Protein AF-0000000071770181 (afdb_homodimer)

pLDDT: mean 75.26, std 28.1, range [20.19, 98.75]

Structure (mmCIF, N/CA/C/O backbone):
data_AF-0000000071770181-model_v1
#
loop_
_entity.id
_entity.type
_entity.pdbx_description
1 polymer SUCLG2
#
loop_
_atom_site.group_PDB
_atom_site.id
_atom_site.type_symbol
_atom_site.label_atom_id
_atom_site.label_alt_id
_atom_site.label_comp_id
_atom_site.label_asym_id
_atom_site.label_entity_id
_atom_site.label_seq_id
_atom_site.pdbx_PDB_ins_code
_atom_site.Cartn_x
_atom_site.Cartn_y
_atom_site.Cartn_z
_atom_site.occupancy
_atom_site.B_iso_or_equiv
_atom_site.auth_seq_id
_atom_site.auth_comp_id
_atom_site.auth_asym_id
_atom_site.auth_atom_id
_atom_site.pdbx_PDB_model_num
ATOM 1 N N . MET A 1 1 ? 28.094 10.523 21.672 1 21.88 1 MET A N 1
ATOM 2 C CA . MET A 1 1 ? 28.5 11.414 20.594 1 21.88 1 MET A CA 1
ATOM 3 C C . MET A 1 1 ? 27.312 12.18 20.031 1 21.88 1 MET A C 1
ATOM 5 O O . MET A 1 1 ? 26.156 11.773 20.219 1 21.88 1 MET A O 1
ATOM 9 N N . ALA A 1 2 ? 27.078 13.477 19.297 1 28.84 2 ALA A N 1
ATOM 10 C CA . ALA A 1 2 ? 26.016 14.461 19.453 1 28.84 2 ALA A CA 1
ATOM 11 C C . ALA A 1 2 ? 24.672 13.898 18.984 1 28.84 2 ALA A C 1
ATOM 13 O O . ALA A 1 2 ? 24.375 13.914 17.781 1 28.84 2 ALA A O 1
ATOM 14 N N . ASP A 1 3 ? 24.312 12.656 19.359 1 26.3 3 ASP A N 1
ATOM 15 C CA . ASP A 1 3 ? 23.344 11.711 18.844 1 26.3 3 ASP A CA 1
ATOM 16 C C . ASP A 1 3 ? 21.922 12.156 19.156 1 26.3 3 ASP A C 1
ATOM 18 O O . ASP A 1 3 ? 20.969 11.367 19.031 1 26.3 3 ASP A O 1
ATOM 22 N N . SER A 1 4 ? 21.734 13.336 19.922 1 30.77 4 SER A N 1
ATOM 23 C CA . SER A 1 4 ? 20.578 13.664 20.766 1 30.77 4 SER A CA 1
ATOM 24 C C . SER A 1 4 ? 19.391 14.117 19.922 1 30.77 4 SER A C 1
ATOM 26 O O . SER A 1 4 ? 19.484 15.109 19.188 1 30.77 4 SER A O 1
ATOM 28 N N . PRO A 1 5 ? 18.5 13.219 19.406 1 33.06 5 PRO A N 1
ATOM 29 C CA . PRO A 1 5 ? 17.406 13.336 18.453 1 33.06 5 PRO A CA 1
ATOM 30 C C . PRO A 1 5 ? 16.344 14.344 18.875 1 33.06 5 PRO A C 1
ATOM 32 O O . PRO A 1 5 ? 15.266 14.398 18.297 1 33.06 5 PRO A O 1
ATOM 35 N N . LYS A 1 6 ? 16.484 15.047 20.078 1 32.75 6 LYS A N 1
ATOM 36 C CA . LYS A 1 6 ? 15.461 15.758 20.828 1 32.75 6 LYS A CA 1
ATOM 37 C C . LYS A 1 6 ? 14.914 16.938 20.031 1 32.75 6 LYS A C 1
ATOM 39 O O . LYS A 1 6 ? 14.094 17.719 20.531 1 32.75 6 LYS A O 1
ATOM 44 N N . VAL A 1 7 ? 15.586 17.328 18.953 1 31.94 7 VAL A N 1
ATOM 45 C CA . VAL A 1 7 ? 15.508 18.75 18.625 1 31.94 7 VAL A CA 1
ATOM 46 C C . VAL A 1 7 ? 14.148 19.062 18.016 1 31.94 7 VAL A C 1
ATOM 48 O O . VAL A 1 7 ? 13.727 20.219 17.984 1 31.94 7 VAL A O 1
ATOM 51 N N . VAL A 1 8 ? 13.516 18.047 17.453 1 32.44 8 VAL A N 1
ATOM 52 C CA . VAL A 1 8 ? 12.57 18.531 16.453 1 32.44 8 VAL A CA 1
ATOM 53 C C . VAL A 1 8 ? 11.281 18.984 17.125 1 32.44 8 VAL A C 1
ATOM 55 O O . VAL A 1 8 ? 10.398 19.547 16.469 1 32.44 8 VAL A O 1
ATOM 58 N N . GLY A 1 9 ? 11.133 18.547 18.406 1 31.58 9 GLY A N 1
ATOM 59 C CA . GLY A 1 9 ? 9.844 18.844 19 1 31.58 9 GLY A CA 1
ATOM 60 C C . GLY A 1 9 ? 9.57 20.328 19.125 1 31.58 9 GLY A C 1
ATOM 61 O O . GLY A 1 9 ? 8.445 20.75 19.406 1 31.58 9 GLY A O 1
ATOM 62 N N . GLN A 1 10 ? 10.594 21.062 19.484 1 30.72 10 GLN A N 1
ATOM 63 C CA . GLN A 1 10 ? 10.508 22.359 20.141 1 30.72 10 GLN A CA 1
ATOM 64 C C . GLN A 1 10 ? 9.914 23.422 19.234 1 30.72 10 GLN A C 1
ATOM 66 O O . GLN A 1 10 ? 9.664 24.547 19.656 1 30.72 10 GLN A O 1
ATOM 71 N N . LEU A 1 11 ? 9.875 23.047 17.969 1 32.41 11 LEU A N 1
ATOM 72 C CA . LEU A 1 11 ? 9.688 24.234 17.125 1 32.41 11 LEU A CA 1
ATOM 73 C C . LEU A 1 11 ? 8.273 24.766 17.266 1 32.41 11 LEU A C 1
ATOM 75 O O . LEU A 1 11 ? 8.039 25.969 17.109 1 32.41 11 LEU A O 1
ATOM 79 N N . ALA A 1 12 ? 7.305 23.812 17.531 1 34.06 12 ALA A N 1
ATOM 80 C CA . ALA A 1 12 ? 5.957 24.375 17.453 1 34.06 12 ALA A CA 1
ATOM 81 C C . ALA A 1 12 ? 5.664 25.25 18.672 1 34.06 12 ALA A C 1
ATOM 83 O O . ALA A 1 12 ? 4.621 25.906 18.734 1 34.06 12 ALA A O 1
ATOM 84 N N . LYS A 1 13 ? 6.441 25.047 19.703 1 32.28 13 LYS A N 1
ATOM 85 C CA . LYS A 1 13 ? 5.977 25.688 20.938 1 32.28 13 LYS A CA 1
ATOM 86 C C . LYS A 1 13 ? 5.883 27.203 20.75 1 32.28 13 LYS A C 1
ATOM 88 O O . LYS A 1 13 ? 4.965 27.844 21.266 1 32.28 13 LYS A O 1
ATOM 93 N N . GLN A 1 14 ? 6.973 27.75 20.344 1 32.34 14 GLN A N 1
ATOM 94 C CA . GLN A 1 14 ? 7.215 29.109 20.844 1 32.34 14 GLN A CA 1
ATOM 95 C C . GLN A 1 14 ? 6.285 30.109 20.156 1 32.34 14 GLN A C 1
ATOM 97 O O . GLN A 1 14 ? 6.387 31.312 20.406 1 32.34 14 GLN A O 1
ATOM 102 N N . MET A 1 15 ? 5.648 29.672 19.094 1 31.72 15 MET A N 1
ATOM 103 C CA . MET A 1 15 ? 5.129 30.797 18.328 1 31.72 15 MET A CA 1
ATOM 104 C C . MET A 1 15 ? 4 31.484 19.078 1 31.72 15 MET A C 1
ATOM 106 O O . MET A 1 15 ? 3.408 32.438 18.578 1 31.72 15 MET A O 1
ATOM 110 N N . ILE A 1 16 ? 3.404 30.797 20.078 1 34.72 16 ILE A N 1
ATOM 111 C CA . ILE A 1 16 ? 2.109 31.406 20.375 1 34.72 16 ILE A CA 1
ATOM 112 C C . ILE A 1 16 ? 2.307 32.844 20.828 1 34.72 16 ILE A C 1
ATOM 114 O O . ILE A 1 16 ? 1.68 33.75 20.281 1 34.72 16 ILE A O 1
ATOM 118 N N . GLY A 1 17 ? 2.236 33.062 22.203 1 34.5 17 GLY A N 1
ATOM 119 C CA . GLY A 1 17 ? 1.58 34.094 23.016 1 34.5 17 GLY A CA 1
ATOM 120 C C . GLY A 1 17 ? 2.469 35.281 23.312 1 34.5 17 GLY A C 1
ATOM 121 O O . GLY A 1 17 ? 2.236 36 24.281 1 34.5 17 GLY A O 1
ATOM 122 N N . TYR A 1 18 ? 3.717 35.281 22.688 1 33.94 18 TYR A N 1
ATOM 123 C CA . TYR A 1 18 ? 4.418 36.312 23.438 1 33.94 18 TYR A CA 1
ATOM 124 C C . TYR A 1 18 ? 3.914 37.719 23.078 1 33.94 18 TYR A C 1
ATOM 126 O O . TYR A 1 18 ? 3.82 38.062 21.891 1 33.94 18 TYR A O 1
ATOM 134 N N . ASN A 1 19 ? 2.951 38.188 23.703 1 35 19 ASN A N 1
ATOM 135 C CA . ASN A 1 19 ? 2.537 39.594 23.703 1 35 19 ASN A CA 1
ATOM 136 C C . ASN A 1 19 ? 3.723 40.531 23.938 1 35 19 ASN A C 1
ATOM 138 O O . ASN A 1 19 ? 4.461 40.375 24.906 1 35 19 ASN A O 1
ATOM 142 N N . LEU A 1 20 ? 4.539 40.781 22.875 1 33.56 20 LEU A N 1
ATOM 143 C CA . LEU A 1 20 ? 5.562 41.781 23.094 1 33.56 20 LEU A CA 1
ATOM 144 C C . LEU A 1 20 ? 4.934 43.125 23.5 1 33.56 20 LEU A C 1
ATOM 146 O O . LEU A 1 20 ? 4.281 43.781 22.688 1 33.56 20 LEU A O 1
ATOM 150 N N . ALA A 1 21 ? 4.258 43.156 24.609 1 37.53 21 ALA A N 1
ATOM 151 C CA . ALA A 1 21 ? 3.787 44.438 25.172 1 37.53 21 ALA A CA 1
ATOM 152 C C . ALA A 1 21 ? 4.949 45.375 25.422 1 37.53 21 ALA A C 1
ATOM 154 O O . ALA A 1 21 ? 5.875 45.062 26.172 1 37.53 21 ALA A O 1
ATOM 155 N N . THR A 1 22 ? 5.566 45.969 24.375 1 35 22 THR A N 1
ATOM 156 C CA . THR A 1 22 ? 6.496 47 24.812 1 35 22 THR A CA 1
ATOM 157 C C . THR A 1 22 ? 5.75 48.156 25.5 1 35 22 THR A C 1
ATOM 159 O O . THR A 1 22 ? 4.539 48.281 25.328 1 35 22 THR A O 1
ATOM 162 N N . LYS A 1 23 ? 6.363 48.906 26.406 1 41.16 23 LYS A N 1
ATOM 163 C CA . LYS A 1 23 ? 5.883 49.938 27.297 1 41.16 23 LYS A CA 1
ATOM 164 C C . LYS A 1 23 ? 5.031 50.969 26.547 1 41.16 23 LYS A C 1
ATOM 166 O O . LYS A 1 23 ? 4.062 51.5 27.078 1 41.16 23 LYS A O 1
ATOM 171 N N . GLN A 1 24 ? 5.633 51.625 25.656 1 42.31 24 GLN A N 1
ATOM 172 C CA . GLN A 1 24 ? 5.051 52.875 25.219 1 42.31 24 GLN A CA 1
ATOM 173 C C . GLN A 1 24 ? 3.965 52.656 24.172 1 42.31 24 GLN A C 1
ATOM 175 O O . GLN A 1 24 ? 3.459 53.625 23.578 1 42.31 24 GLN A O 1
ATOM 180 N N . THR A 1 25 ? 3.914 51.438 23.484 1 39.16 25 THR A N 1
ATOM 181 C CA . THR A 1 25 ? 2.965 51.375 22.375 1 39.16 25 THR A CA 1
ATOM 182 C C . THR A 1 25 ? 1.528 51.406 22.906 1 39.16 25 THR A C 1
ATOM 184 O O . THR A 1 25 ? 1.203 50.688 23.859 1 39.16 25 THR A O 1
ATOM 187 N N . PRO A 1 26 ? 0.791 52.469 22.562 1 44.06 26 PRO A N 1
ATOM 188 C CA . PRO A 1 26 ? -0.617 52.562 22.953 1 44.06 26 PRO A CA 1
ATOM 189 C C . PRO A 1 26 ? -1.35 51.219 22.891 1 44.06 26 PRO A C 1
ATOM 191 O O . PRO A 1 26 ? -0.891 50.312 22.219 1 44.06 26 PRO A O 1
ATOM 194 N N . LYS A 1 27 ? -2.342 51.094 23.828 1 40.09 27 LYS A N 1
ATOM 195 C CA . LYS A 1 27 ? -3.223 50 24.188 1 40.09 27 LYS A CA 1
ATOM 196 C C . LYS A 1 27 ? -3.701 49.219 22.953 1 40.09 27 LYS A C 1
ATOM 198 O O . LYS A 1 27 ? -4.352 48.188 23.078 1 40.09 27 LYS A O 1
ATOM 203 N N . GLU A 1 28 ? -4.078 50.062 21.891 1 38.66 28 GLU A N 1
ATOM 204 C CA . GLU A 1 28 ? -4.707 49.281 20.812 1 38.66 28 GLU A CA 1
ATOM 205 C C . GLU A 1 28 ? -3.729 48.312 20.188 1 38.66 28 GLU A C 1
ATOM 207 O O . GLU A 1 28 ? -2.742 48.688 19.562 1 38.66 28 GLU A O 1
ATOM 212 N N . GLY A 1 29 ? -3.209 47.531 20.969 1 35.38 29 GLY A N 1
ATOM 213 C CA . GLY A 1 29 ? -2.297 46.469 20.594 1 35.38 29 GLY A CA 1
ATOM 214 C C . GLY A 1 29 ? -2.627 45.844 19.25 1 35.38 29 GLY A C 1
ATOM 215 O O . GLY A 1 29 ? -3.795 45.594 18.969 1 35.38 29 GLY A O 1
ATOM 216 N N . VAL A 1 30 ? -2.115 46.625 18.219 1 31.52 30 VAL A N 1
ATOM 217 C CA . VAL A 1 30 ? -2.303 46.031 16.891 1 31.52 30 VAL A CA 1
ATOM 218 C C . VAL A 1 30 ? -2.029 44.531 16.938 1 31.52 30 VAL A C 1
ATOM 220 O O . VAL A 1 30 ? -0.98 44.094 17.422 1 31.52 30 VAL A O 1
ATOM 223 N N . LYS A 1 31 ? -3.102 43.812 17.172 1 33.53 31 LYS A N 1
ATOM 224 C CA . LYS A 1 31 ? -3.018 42.375 16.969 1 33.53 31 LYS A CA 1
ATOM 225 C C . LYS A 1 31 ? -2.188 42.031 15.734 1 33.53 31 LYS A C 1
ATOM 227 O O . LYS A 1 31 ? -2.555 42.406 14.609 1 33.53 31 LYS A O 1
ATOM 232 N N . VAL A 1 32 ? -0.97 42.438 15.703 1 31.88 32 VAL A N 1
ATOM 233 C CA . VAL A 1 32 ? -0.161 41.844 14.641 1 31.88 32 VAL A CA 1
ATOM 234 C C . VAL A 1 32 ? -0.498 40.375 14.492 1 31.88 32 VAL A C 1
ATOM 236 O O . VAL A 1 32 ? -0.229 39.562 15.391 1 31.88 32 VAL A O 1
ATOM 239 N N . LYS A 1 33 ? -1.701 40.031 14.266 1 33.44 33 LYS A N 1
ATOM 240 C CA . LYS A 1 33 ? -2.014 38.656 13.922 1 33.44 33 LYS A CA 1
ATOM 241 C C . LYS A 1 33 ? -1.113 38.156 12.797 1 33.44 33 LYS A C 1
ATOM 243 O O . LYS A 1 33 ? -1.532 37.344 11.977 1 33.44 33 LYS A O 1
ATOM 248 N N . LYS A 1 34 ? -0.229 39 12.266 1 31.17 34 LYS A N 1
ATOM 249 C CA . LYS A 1 34 ? 0.336 38.344 11.094 1 31.17 34 LYS A CA 1
ATOM 250 C C . LYS A 1 34 ? 1.027 37.031 11.484 1 31.17 34 LYS A C 1
ATOM 252 O O . LYS A 1 34 ? 2 37.031 12.242 1 31.17 34 LYS A O 1
ATOM 257 N N . VAL A 1 35 ? 0.331 36.125 11.938 1 32.22 35 VAL A N 1
ATOM 258 C CA . VAL A 1 35 ? 0.942 34.781 11.914 1 32.22 35 VAL A CA 1
ATOM 259 C C . VAL A 1 35 ? 1.745 34.625 10.625 1 32.22 35 VAL A C 1
ATOM 261 O O . VAL A 1 35 ? 1.19 34.688 9.523 1 32.22 35 VAL A O 1
ATOM 264 N N . MET A 1 36 ? 2.859 35.344 10.516 1 31.52 36 MET A N 1
ATOM 265 C CA . MET A 1 36 ? 3.648 34.781 9.406 1 31.52 36 MET A CA 1
ATOM 266 C C . MET A 1 36 ? 3.42 33.281 9.266 1 31.52 36 MET A C 1
ATOM 268 O O . MET A 1 36 ? 3.617 32.531 10.211 1 31.52 36 MET A O 1
ATOM 272 N N . VAL A 1 37 ? 2.314 32.906 8.594 1 33.16 37 VAL A N 1
ATOM 273 C CA . VAL A 1 37 ? 2.303 31.594 7.992 1 33.16 37 VAL A CA 1
ATOM 274 C C . VAL A 1 37 ? 3.719 31.203 7.578 1 33.16 37 VAL A C 1
ATOM 276 O O . VAL A 1 37 ? 4.277 31.766 6.641 1 33.16 37 VAL A O 1
ATOM 279 N N . ALA A 1 38 ? 4.75 31.359 8.445 1 34.78 38 ALA A N 1
ATOM 280 C CA . ALA A 1 38 ? 5.926 30.625 7.988 1 34.78 38 ALA A CA 1
ATOM 281 C C . ALA A 1 38 ? 5.551 29.609 6.922 1 34.78 38 ALA A C 1
ATOM 283 O O . ALA A 1 38 ? 4.562 28.875 7.07 1 34.78 38 ALA A O 1
ATOM 284 N N . GLU A 1 39 ? 5.676 30 5.707 1 35.34 39 GLU A N 1
ATOM 285 C CA . GLU A 1 39 ? 5.617 29.016 4.633 1 35.34 39 GLU A CA 1
ATOM 286 C C . GLU A 1 39 ? 6.043 27.641 5.129 1 35.34 39 GLU A C 1
ATOM 288 O O . GLU A 1 39 ? 7.145 27.469 5.652 1 35.34 39 GLU A O 1
ATOM 293 N N . ALA A 1 40 ? 5.195 26.938 5.906 1 38.72 40 ALA A N 1
ATOM 294 C CA . ALA A 1 40 ? 5.488 25.516 6.086 1 38.72 40 ALA A CA 1
ATOM 295 C C . ALA A 1 40 ? 6.5 25.031 5.055 1 38.72 40 ALA A C 1
ATOM 297 O O . ALA A 1 40 ? 6.281 25.156 3.85 1 38.72 40 ALA A O 1
ATOM 298 N N . LEU A 1 41 ? 7.73 25.484 5.125 1 40.62 41 LEU A N 1
ATOM 299 C CA . LEU A 1 41 ? 8.656 24.734 4.293 1 40.62 41 LEU A CA 1
ATOM 300 C C . LEU A 1 41 ? 8.078 23.359 3.943 1 40.62 41 LEU A C 1
ATOM 302 O O . LEU A 1 41 ? 7.5 22.688 4.801 1 40.62 41 LEU A O 1
ATOM 306 N N . ASP A 1 42 ? 7.5 23.328 2.809 1 46.5 42 ASP A N 1
ATOM 307 C CA . ASP A 1 42 ? 7.004 22.078 2.236 1 46.5 42 ASP A CA 1
ATOM 308 C C . ASP A 1 42 ? 7.816 20.891 2.738 1 46.5 42 ASP A C 1
ATOM 310 O O . ASP A 1 42 ? 8.812 20.516 2.123 1 46.5 42 ASP A O 1
ATOM 314 N N . ILE A 1 43 ? 8.336 20.984 4.043 1 51.06 43 ILE A N 1
ATOM 315 C CA . ILE A 1 43 ? 9.086 19.844 4.527 1 51.06 43 ILE A CA 1
ATOM 316 C C . ILE A 1 43 ? 8.328 18.547 4.184 1 51.06 43 ILE A C 1
ATOM 318 O O . ILE A 1 43 ? 7.125 18.453 4.434 1 51.06 43 ILE A O 1
ATOM 322 N N . SER A 1 44 ? 8.883 17.938 3.221 1 58.5 44 SER A N 1
ATOM 323 C CA . SER A 1 44 ? 8.445 16.578 2.936 1 58.5 44 SER A CA 1
ATOM 324 C C . SER A 1 44 ? 8.203 15.797 4.219 1 58.5 44 SER A C 1
ATOM 326 O O . SER A 1 44 ? 9.047 15.797 5.121 1 58.5 44 SER A O 1
ATOM 328 N N . ARG A 1 45 ? 7.059 15.828 4.758 1 71.94 45 ARG A N 1
ATOM 329 C CA . ARG A 1 45 ? 6.672 15.117 5.973 1 71.94 45 ARG A CA 1
ATOM 330 C C . ARG A 1 45 ? 6.617 13.609 5.727 1 71.94 45 ARG A C 1
ATOM 332 O O . ARG A 1 45 ? 6.086 13.156 4.707 1 71.94 45 ARG A O 1
ATOM 339 N N . GLU A 1 46 ? 7.418 12.883 6.613 1 89.31 46 GLU A N 1
ATOM 340 C CA . GLU A 1 46 ? 7.285 11.43 6.609 1 89.31 46 GLU A CA 1
ATOM 341 C C . GLU A 1 46 ? 6.062 10.984 7.402 1 89.31 46 GLU A C 1
ATOM 343 O O . GLU A 1 46 ? 6.094 10.961 8.633 1 89.31 46 GLU A O 1
ATOM 348 N N . THR A 1 47 ? 4.988 10.789 6.742 1 96.75 47 THR A N 1
ATOM 349 C CA . THR A 1 47 ? 3.738 10.398 7.379 1 96.75 47 THR A CA 1
ATOM 350 C C . THR A 1 47 ? 3.445 8.922 7.129 1 96.75 47 THR A C 1
ATOM 352 O O . THR A 1 47 ? 4.172 8.25 6.391 1 96.75 47 THR A O 1
ATOM 355 N N . TYR A 1 48 ? 2.535 8.453 7.902 1 97.75 48 TYR A N 1
ATOM 356 C CA . TYR A 1 48 ? 2.08 7.078 7.766 1 97.75 48 TYR A CA 1
ATOM 357 C C . TYR A 1 48 ? 0.632 7.023 7.293 1 97.75 48 TYR A C 1
ATOM 359 O O . TYR A 1 48 ? -0.208 7.797 7.762 1 97.75 48 TYR A O 1
ATOM 367 N N . LEU A 1 49 ? 0.321 6.09 6.375 1 98.56 49 LEU A N 1
ATOM 368 C CA . LEU A 1 49 ? -1.045 5.879 5.91 1 98.56 49 LEU A CA 1
ATOM 369 C C . LEU A 1 49 ? -1.307 4.402 5.648 1 98.56 49 LEU A C 1
ATOM 371 O O . LEU A 1 49 ? -0.469 3.711 5.062 1 98.56 49 LEU A O 1
ATOM 375 N N . ALA A 1 50 ? -2.496 3.941 6.055 1 98.5 50 ALA A N 1
ATOM 376 C CA . ALA A 1 50 ? -2.926 2.578 5.754 1 98.5 50 ALA A CA 1
ATOM 377 C C . ALA A 1 50 ? -4.441 2.502 5.609 1 98.5 50 ALA A C 1
ATOM 379 O O . ALA A 1 50 ? -5.168 3.338 6.152 1 98.5 50 ALA A O 1
ATOM 380 N N . ILE A 1 51 ? -4.848 1.618 4.852 1 98.44 51 ILE A N 1
ATOM 381 C CA . ILE A 1 51 ? -6.242 1.2 4.789 1 98.44 51 ILE A CA 1
ATOM 382 C C . ILE A 1 51 ? -6.363 -0.259 5.223 1 98.44 51 ILE A C 1
ATOM 384 O O . ILE A 1 51 ? -5.633 -1.121 4.734 1 98.44 51 ILE A O 1
ATOM 388 N N . LEU A 1 52 ? -7.273 -0.531 6.141 1 97.06 52 LEU A N 1
ATOM 389 C CA . LEU A 1 52 ? -7.48 -1.876 6.668 1 97.06 52 LEU A CA 1
ATOM 390 C C . LEU A 1 52 ? -8.953 -2.264 6.602 1 97.06 52 LEU A C 1
ATOM 392 O O . LEU A 1 52 ? -9.828 -1.424 6.816 1 97.06 52 LEU A O 1
ATOM 396 N N . MET A 1 53 ? -9.133 -3.529 6.312 1 94.62 53 MET A N 1
ATOM 397 C CA . MET A 1 53 ? -10.469 -4.059 6.555 1 94.62 53 MET A CA 1
ATOM 398 C C . MET A 1 53 ? -10.703 -4.293 8.047 1 94.62 53 MET A C 1
ATOM 400 O O . MET A 1 53 ? -9.891 -4.941 8.711 1 94.62 53 MET A O 1
ATOM 404 N N . ASP A 1 54 ? -11.68 -3.668 8.539 1 92.38 54 ASP A N 1
ATOM 405 C CA . ASP A 1 54 ? -12.008 -3.83 9.953 1 92.38 54 ASP A CA 1
ATOM 406 C C . ASP A 1 54 ? -13.289 -4.645 10.133 1 92.38 54 ASP A C 1
ATOM 408 O O . ASP A 1 54 ? -14.383 -4.18 9.789 1 92.38 54 ASP A O 1
ATOM 412 N N . ARG A 1 55 ? -13.18 -5.703 10.766 1 82.62 55 ARG A N 1
ATOM 413 C CA . ARG A 1 55 ? -14.312 -6.605 10.922 1 82.62 55 ARG A CA 1
ATOM 414 C C . ARG A 1 55 ? -15.336 -6.039 11.906 1 82.62 55 ARG A C 1
ATOM 416 O O . ARG A 1 55 ? -16.516 -6.359 11.828 1 82.62 55 ARG A O 1
ATOM 423 N N . SER A 1 56 ? -14.898 -5.301 12.805 1 86.25 56 SER A N 1
ATOM 424 C CA . SER A 1 56 ? -15.812 -4.75 13.797 1 86.25 56 SER A CA 1
ATOM 425 C C . SER A 1 56 ? -16.797 -3.777 13.156 1 86.25 56 SER A C 1
ATOM 427 O O . SER A 1 56 ? -17.953 -3.682 13.594 1 86.25 56 SER A O 1
ATOM 429 N N . CYS A 1 57 ? -16.438 -3.033 12.125 1 82.94 57 CYS A N 1
ATOM 430 C CA . CYS A 1 57 ? -17.328 -2.092 11.438 1 82.94 57 CYS A CA 1
ATOM 431 C C . CYS A 1 57 ? -17.75 -2.635 10.078 1 82.94 57 CYS A C 1
ATOM 433 O O . CYS A 1 57 ? -18.5 -1.983 9.352 1 82.94 57 CYS A O 1
ATOM 435 N N . ASN A 1 58 ? -17.312 -3.797 9.789 1 84.44 58 ASN A N 1
ATOM 436 C CA . ASN A 1 58 ? -17.609 -4.484 8.539 1 84.44 58 ASN A CA 1
ATOM 437 C C . ASN A 1 58 ? -17.281 -3.625 7.324 1 84.44 58 ASN A C 1
ATOM 439 O O . ASN A 1 58 ? -18.094 -3.494 6.406 1 84.44 58 ASN A O 1
ATOM 443 N N . GLY A 1 59 ? -16.172 -2.914 7.387 1 93.25 59 GLY A N 1
ATOM 444 C CA . GLY A 1 59 ? -15.758 -2.057 6.289 1 93.25 59 GLY A CA 1
ATOM 445 C C . GLY A 1 59 ? -14.336 -1.553 6.438 1 93.25 59 GLY A C 1
ATOM 446 O O . GLY A 1 59 ? -13.648 -1.892 7.402 1 93.25 59 GLY A O 1
ATOM 447 N N . PRO A 1 60 ? -13.898 -0.834 5.371 1 97.38 60 PRO A N 1
ATOM 448 C CA . PRO A 1 60 ? -12.539 -0.292 5.414 1 97.38 60 PRO A CA 1
ATOM 449 C C . PRO A 1 60 ? -12.383 0.827 6.441 1 97.38 60 PRO A C 1
ATOM 451 O O . PRO A 1 60 ? -13.328 1.573 6.695 1 97.38 60 PRO A O 1
ATOM 454 N N . VAL A 1 61 ? -11.219 0.885 7.031 1 98.31 61 VAL A N 1
ATOM 455 C CA . VAL A 1 61 ? -10.82 1.979 7.91 1 98.31 61 VAL A CA 1
ATOM 456 C C . VAL A 1 61 ? -9.531 2.611 7.398 1 98.31 61 VAL A C 1
ATOM 458 O O . VAL A 1 61 ? -8.562 1.908 7.094 1 98.31 61 VAL A O 1
ATOM 461 N N . LEU A 1 62 ? -9.594 3.877 7.219 1 98.62 62 LEU A N 1
ATOM 462 C CA . LEU A 1 62 ? -8.406 4.664 6.922 1 98.62 62 LEU A CA 1
ATOM 463 C C . LEU A 1 62 ? -7.664 5.031 8.203 1 98.62 62 LEU A C 1
ATOM 465 O O . LEU A 1 62 ? -8.266 5.543 9.148 1 98.62 62 LEU A O 1
ATOM 469 N N . VAL A 1 63 ? -6.371 4.691 8.258 1 98.5 63 VAL A N 1
ATOM 470 C CA . VAL A 1 63 ? -5.535 4.992 9.414 1 98.5 63 VAL A CA 1
ATOM 471 C C . VAL A 1 63 ? -4.34 5.84 8.984 1 98.5 63 VAL A C 1
ATOM 473 O O . VAL A 1 63 ? -3.697 5.551 7.969 1 98.5 63 VAL A O 1
ATOM 476 N N . GLY A 1 64 ? -4.102 6.902 9.695 1 98.5 64 GLY A N 1
ATOM 477 C CA . GLY A 1 64 ? -2.967 7.75 9.367 1 98.5 64 GLY A CA 1
ATOM 478 C C . GLY A 1 64 ? -2.297 8.352 10.586 1 98.5 64 GLY A C 1
ATOM 479 O O . GLY A 1 64 ? -2.906 8.438 11.656 1 98.5 64 GLY A O 1
ATOM 480 N N . SER A 1 65 ? -1.07 8.711 10.414 1 98.44 65 SER A N 1
ATOM 481 C CA . SER A 1 65 ? -0.291 9.406 11.43 1 98.44 65 SER A CA 1
ATOM 482 C C . SER A 1 65 ? 0.699 10.383 10.797 1 98.44 65 SER A C 1
ATOM 484 O O . SER A 1 65 ? 1.324 10.07 9.781 1 98.44 65 SER A O 1
ATOM 486 N N . PRO A 1 66 ? 0.85 11.594 11.383 1 96.56 66 PRO A N 1
ATOM 487 C CA . PRO A 1 66 ? 1.889 12.5 10.883 1 96.56 66 PRO A CA 1
ATOM 488 C C . PRO A 1 66 ? 3.301 12 11.188 1 96.56 66 PRO A C 1
ATOM 490 O O . PRO A 1 66 ? 4.281 12.594 10.734 1 96.56 66 PRO A O 1
ATOM 493 N N . GLN A 1 67 ? 3.381 10.945 11.961 1 94.06 67 GLN A N 1
ATOM 494 C CA . GLN A 1 67 ? 4.664 10.336 12.289 1 94.06 67 GLN A CA 1
ATOM 495 C C . GLN A 1 67 ? 4.867 9.039 11.516 1 94.06 67 GLN A C 1
ATOM 497 O O . GLN A 1 67 ? 4.648 7.949 12.055 1 94.06 67 GLN A O 1
ATOM 502 N N . GLY A 1 68 ? 5.367 9.219 10.336 1 94.44 68 GLY A N 1
ATOM 503 C CA . GLY A 1 68 ? 5.734 8.078 9.508 1 94.44 68 GLY A CA 1
ATOM 504 C C . GLY A 1 68 ? 7.223 7.773 9.539 1 94.44 68 GLY A C 1
ATOM 505 O O . GLY A 1 68 ? 7.977 8.414 10.273 1 94.44 68 GLY A O 1
ATOM 506 N N . GLY A 1 69 ? 7.602 6.781 8.836 1 92.44 69 GLY A N 1
ATOM 507 C CA . GLY A 1 69 ? 9 6.383 8.812 1 92.44 69 GLY A CA 1
ATOM 508 C C . GLY A 1 69 ? 9.367 5.441 9.938 1 92.44 69 GLY A C 1
ATOM 509 O O . GLY A 1 69 ? 10.5 4.957 10.008 1 92.44 69 GLY A O 1
ATOM 510 N N . VAL A 1 70 ? 8.523 5.203 10.742 1 91.06 70 VAL A N 1
ATOM 511 C CA . VAL A 1 70 ? 8.719 4.297 11.867 1 91.06 70 VAL A CA 1
ATOM 512 C C . VAL A 1 70 ? 7.547 3.32 11.961 1 91.06 70 VAL A C 1
ATOM 514 O O . VAL A 1 70 ? 6.539 3.484 11.266 1 91.06 70 VAL A O 1
ATOM 517 N N . ASP A 1 71 ? 7.723 2.309 12.75 1 92.44 71 ASP A N 1
ATOM 518 C CA . ASP A 1 71 ? 6.641 1.356 12.992 1 92.44 71 ASP A CA 1
ATOM 519 C C . ASP A 1 71 ? 5.434 2.045 13.625 1 92.44 71 ASP A C 1
ATOM 521 O O . ASP A 1 71 ? 5.562 2.723 14.648 1 92.44 71 ASP A O 1
ATOM 525 N N . ILE A 1 72 ? 4.324 1.784 12.922 1 95.56 72 ILE A N 1
ATOM 526 C CA . ILE A 1 72 ? 3.105 2.426 13.406 1 95.56 72 ILE A CA 1
ATOM 527 C C . ILE A 1 72 ? 2.799 1.945 14.82 1 95.56 72 ILE A C 1
ATOM 529 O O . ILE A 1 72 ? 2.189 2.67 15.609 1 95.56 72 ILE A O 1
ATOM 533 N N . GLU A 1 73 ? 3.154 0.813 15.273 1 95 73 GLU A N 1
ATOM 534 C CA . GLU A 1 73 ? 2.943 0.278 16.609 1 95 73 GLU A CA 1
ATOM 535 C C . GLU A 1 73 ? 3.725 1.074 17.656 1 95 73 GLU A C 1
ATOM 537 O O . GLU A 1 73 ? 3.268 1.238 18.781 1 95 73 GLU A O 1
ATOM 542 N N . GLU A 1 74 ? 4.898 1.467 17.281 1 95.31 74 GLU A N 1
ATOM 543 C CA . GLU A 1 74 ? 5.684 2.316 18.172 1 95.31 74 GLU A CA 1
ATOM 544 C C . GLU A 1 74 ? 4.969 3.637 18.438 1 95.31 74 GLU A C 1
ATOM 546 O O . GLU A 1 74 ? 4.949 4.113 19.578 1 95.31 74 GLU A O 1
ATOM 551 N N . VAL A 1 75 ? 4.363 4.164 17.422 1 96 75 VAL A N 1
ATOM 552 C CA . VAL A 1 75 ? 3.611 5.402 17.594 1 96 75 VAL A CA 1
ATOM 553 C C . VAL A 1 75 ? 2.412 5.164 18.5 1 96 75 VAL A C 1
ATOM 555 O O . VAL A 1 75 ? 2.135 5.969 19.391 1 96 75 VAL A O 1
ATOM 558 N N . ALA A 1 76 ? 1.728 4.098 18.281 1 96.44 76 ALA A N 1
ATOM 559 C CA . ALA A 1 76 ? 0.569 3.742 19.094 1 96.44 76 ALA A CA 1
ATOM 560 C C . ALA A 1 76 ? 0.944 3.652 20.562 1 96.44 76 ALA A C 1
ATOM 562 O O . ALA A 1 76 ? 0.15 4.016 21.438 1 96.44 76 ALA A O 1
ATOM 563 N N . ALA A 1 77 ? 2.111 3.232 20.828 1 96.25 77 ALA A N 1
ATOM 564 C CA . ALA A 1 77 ? 2.576 3.037 22.203 1 96.25 77 ALA A CA 1
ATOM 565 C C . ALA A 1 77 ? 3.008 4.359 22.828 1 96.25 77 ALA A C 1
ATOM 567 O O . ALA A 1 77 ? 2.695 4.637 23.984 1 96.25 77 ALA A O 1
ATOM 568 N N . SER A 1 78 ? 3.654 5.195 22.109 1 96.81 78 SER A N 1
ATOM 569 C CA . SER A 1 78 ? 4.289 6.383 22.688 1 96.81 78 SER A CA 1
ATOM 570 C C . SER A 1 78 ? 3.383 7.605 22.562 1 96.81 78 SER A C 1
ATOM 572 O O . SER A 1 78 ? 3.33 8.438 23.469 1 96.81 78 SER A O 1
ATOM 574 N N . ASN A 1 79 ? 2.703 7.742 21.344 1 96.81 79 ASN A N 1
ATOM 575 C CA . ASN A 1 79 ? 1.855 8.891 21.062 1 96.81 79 ASN A CA 1
ATOM 576 C C . ASN A 1 79 ? 0.542 8.477 20.406 1 96.81 79 ASN A C 1
ATOM 578 O O . ASN A 1 79 ? 0.274 8.836 19.266 1 96.81 79 ASN A O 1
ATOM 582 N N . PRO A 1 80 ? -0.311 7.699 21.109 1 97.38 80 PRO A N 1
ATOM 583 C CA . PRO A 1 80 ? -1.542 7.172 20.516 1 97.38 80 PRO A CA 1
ATOM 584 C C . PRO A 1 80 ? -2.449 8.273 19.953 1 97.38 80 PRO A C 1
ATOM 586 O O . PRO A 1 80 ? -3.246 8.023 19.047 1 97.38 80 PRO A O 1
ATOM 589 N N . GLU A 1 81 ? -2.311 9.562 20.422 1 97.5 81 GLU A N 1
ATOM 590 C CA . GLU A 1 81 ? -3.148 10.672 19.969 1 97.5 81 GLU A CA 1
ATOM 591 C C . GLU A 1 81 ? -2.787 11.102 18.547 1 97.5 81 GLU A C 1
ATOM 593 O O . GLU A 1 81 ? -3.543 11.828 17.906 1 97.5 81 GLU A O 1
ATOM 598 N N . LEU A 1 82 ? -1.687 10.57 18.031 1 97.25 82 LEU A N 1
ATOM 599 C CA . LEU A 1 82 ? -1.258 10.93 16.672 1 97.25 82 LEU A CA 1
ATOM 600 C C . LEU A 1 82 ? -1.723 9.891 15.664 1 97.25 82 LEU A C 1
ATOM 602 O O . LEU A 1 82 ? -1.297 9.914 14.508 1 97.25 82 LEU A O 1
ATOM 606 N N . ILE A 1 83 ? -2.545 8.977 16.141 1 98.5 83 ILE A N 1
ATOM 607 C CA . ILE A 1 83 ? -3.158 8.016 15.234 1 98.5 83 ILE A CA 1
ATOM 608 C C . ILE A 1 83 ? -4.598 8.43 14.938 1 98.5 83 ILE A C 1
ATOM 610 O O . ILE A 1 83 ? -5.418 8.539 15.852 1 98.5 83 ILE A O 1
ATOM 614 N N . PHE A 1 84 ? -4.852 8.703 13.719 1 98.69 84 PHE A N 1
ATOM 615 C CA . PHE A 1 84 ? -6.176 9.102 13.266 1 98.69 84 PHE A CA 1
ATOM 616 C C . PHE A 1 84 ? -6.844 7.977 12.484 1 98.69 84 PHE A C 1
ATOM 618 O O . PHE A 1 84 ? -6.191 7.289 11.695 1 98.69 84 PHE A O 1
ATOM 625 N N . LYS A 1 85 ? -8.117 7.828 12.695 1 98 85 LYS A N 1
ATOM 626 C CA . LYS A 1 85 ? -8.875 6.781 12.023 1 98 85 LYS A CA 1
ATOM 627 C C . LYS A 1 85 ? -10.156 7.34 11.406 1 98 85 LYS A C 1
ATOM 629 O O . LYS A 1 85 ? -10.812 8.195 12 1 98 85 LYS A O 1
ATOM 634 N N . GLU A 1 86 ? -10.438 6.898 10.234 1 98 86 GLU A N 1
ATOM 635 C CA . GLU A 1 86 ? -11.695 7.18 9.547 1 98 86 GLU A CA 1
ATOM 636 C C . GLU A 1 86 ? -12.359 5.895 9.062 1 98 86 GLU A C 1
ATOM 638 O O . GLU A 1 86 ? -11.805 5.191 8.211 1 98 86 GLU A O 1
ATOM 643 N N . GLN A 1 87 ? -13.547 5.578 9.641 1 97.5 87 GLN A N 1
ATOM 644 C CA . GLN A 1 87 ? -14.336 4.473 9.102 1 97.5 87 GLN A CA 1
ATOM 645 C C . GLN A 1 87 ? -15.016 4.867 7.793 1 97.5 87 GLN A C 1
ATOM 647 O O . GLN A 1 87 ? -15.625 5.934 7.699 1 97.5 87 GLN A O 1
ATOM 652 N N . ILE A 1 88 ? -14.867 4.059 6.855 1 97.75 88 ILE A N 1
ATOM 653 C CA . ILE A 1 88 ? -15.43 4.367 5.547 1 97.75 88 ILE A CA 1
ATOM 654 C C . ILE A 1 88 ? -16.609 3.443 5.262 1 97.75 88 ILE A C 1
ATOM 656 O O . ILE A 1 88 ? -16.516 2.229 5.445 1 97.75 88 ILE A O 1
ATOM 660 N N . ASP A 1 89 ? -17.781 4.02 4.84 1 95.81 89 ASP A N 1
ATOM 661 C CA . ASP A 1 89 ? -18.922 3.23 4.383 1 95.81 89 ASP A CA 1
ATOM 662 C C . ASP A 1 89 ? -18.609 2.525 3.066 1 95.81 89 ASP A C 1
ATOM 664 O O . ASP A 1 89 ? -18.359 3.18 2.049 1 95.81 89 ASP A O 1
ATOM 668 N N . ILE A 1 90 ? -18.594 1.303 3.17 1 92 90 ILE A N 1
ATOM 669 C CA . ILE A 1 90 ? -18.141 0.521 2.029 1 92 90 ILE A CA 1
ATOM 670 C C . ILE A 1 90 ? -19.062 0.739 0.839 1 92 90 ILE A C 1
ATOM 672 O O . ILE A 1 90 ? -18.656 0.589 -0.314 1 92 90 ILE A O 1
ATOM 676 N N . ILE A 1 91 ? -20.312 1.046 1.051 1 92.75 91 ILE A N 1
ATOM 677 C CA . ILE A 1 91 ? -21.281 1.261 -0.014 1 92.75 91 ILE A CA 1
ATOM 678 C C . ILE A 1 91 ? -21.062 2.637 -0.641 1 92.75 91 ILE A C 1
ATOM 680 O O . ILE A 1 91 ? -20.938 2.754 -1.86 1 92.75 91 ILE A O 1
ATOM 684 N N . GLU A 1 92 ? -20.953 3.664 0.153 1 95.62 92 GLU A N 1
ATOM 685 C CA . GLU A 1 92 ? -20.781 5.023 -0.347 1 95.62 92 GLU A CA 1
ATOM 686 C C . GLU A 1 92 ? -19.344 5.262 -0.821 1 95.62 92 GLU A C 1
ATOM 688 O O . GLU A 1 92 ? -19.109 6.051 -1.739 1 95.62 92 GLU A O 1
ATOM 693 N N . GLY A 1 93 ? -18.438 4.578 -0.18 1 96.81 93 GLY A N 1
ATOM 694 C CA . GLY A 1 93 ? -17.031 4.812 -0.458 1 96.81 93 GLY A CA 1
ATOM 695 C C . GLY A 1 93 ? -16.453 5.992 0.307 1 96.81 93 GLY A C 1
ATOM 696 O O . GLY A 1 93 ? -17.156 6.621 1.102 1 96.81 93 GLY A O 1
ATOM 697 N N . ILE A 1 94 ? -15.188 6.215 0.084 1 98.19 94 ILE A N 1
ATOM 698 C CA . ILE A 1 94 ? -14.516 7.312 0.777 1 98.19 94 ILE A CA 1
ATOM 699 C C . ILE A 1 94 ? -15.07 8.648 0.281 1 98.19 94 ILE A C 1
ATOM 701 O O . ILE A 1 94 ? -15.156 8.875 -0.928 1 98.19 94 ILE A O 1
ATOM 705 N N . LYS A 1 95 ? -15.422 9.477 1.19 1 98.25 95 LYS A N 1
ATOM 706 C CA . LYS A 1 95 ? -15.836 10.836 0.847 1 98.25 95 LYS A CA 1
ATOM 707 C C . LYS A 1 95 ? -14.625 11.758 0.691 1 98.25 95 LYS A C 1
ATOM 709 O O . LYS A 1 95 ? -13.609 11.57 1.362 1 98.25 95 LYS A O 1
ATOM 714 N N . ASP A 1 96 ? -14.828 12.781 -0.15 1 98.31 96 ASP A N 1
ATOM 715 C CA . ASP A 1 96 ? -13.781 13.789 -0.309 1 98.31 96 ASP A CA 1
ATOM 716 C C . ASP A 1 96 ? -13.422 14.422 1.032 1 98.31 96 ASP A C 1
ATOM 718 O O . ASP A 1 96 ? -12.25 14.641 1.325 1 98.31 96 ASP A O 1
ATOM 722 N N . SER A 1 97 ? -14.406 14.703 1.845 1 98.56 97 SER A N 1
ATOM 723 C CA . SER A 1 97 ? -14.188 15.344 3.137 1 98.56 97 SER A CA 1
ATOM 724 C C . SER A 1 97 ? -13.336 14.469 4.055 1 98.56 97 SER A C 1
ATOM 726 O O . SER A 1 97 ? -12.531 14.977 4.832 1 98.56 97 SER A O 1
ATOM 728 N N . GLN A 1 98 ? -13.523 13.141 4.02 1 98.75 98 GLN A N 1
ATOM 729 C CA . GLN A 1 98 ? -12.734 12.211 4.816 1 98.75 98 GLN A CA 1
ATOM 730 C C . GLN A 1 98 ? -11.273 12.219 4.375 1 98.75 98 GLN A C 1
ATOM 732 O O . GLN A 1 98 ? -10.367 12.25 5.211 1 98.75 98 GLN A O 1
ATOM 737 N N . ALA A 1 99 ? -11.102 12.195 3.014 1 98.75 99 ALA A N 1
ATOM 738 C CA . ALA A 1 99 ? -9.742 12.25 2.479 1 98.75 99 ALA A CA 1
ATOM 739 C C . ALA 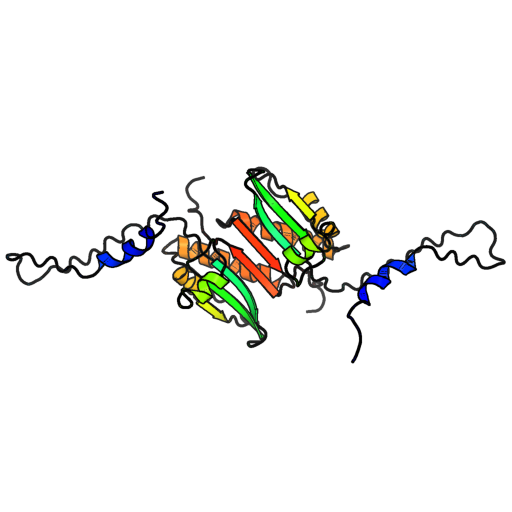A 1 99 ? -9.062 13.562 2.84 1 98.75 99 ALA A C 1
ATOM 741 O O . ALA A 1 99 ? -7.887 13.578 3.219 1 98.75 99 ALA A O 1
ATOM 742 N N . GLN A 1 100 ? -9.828 14.656 2.822 1 98.44 100 GLN A N 1
ATOM 743 C CA . GLN A 1 100 ? -9.312 15.977 3.162 1 98.44 100 GLN A CA 1
ATOM 744 C C . GLN A 1 100 ? -8.953 16.062 4.641 1 98.44 100 GLN A C 1
ATOM 746 O O . GLN A 1 100 ? -7.902 16.609 5 1 98.44 100 GLN A O 1
ATOM 751 N N . ARG A 1 101 ? -9.773 15.562 5.434 1 98.5 101 ARG A N 1
ATOM 752 C CA . ARG A 1 101 ? -9.516 15.578 6.871 1 98.5 101 ARG A CA 1
ATOM 753 C C . ARG A 1 101 ? -8.273 14.766 7.215 1 98.5 101 ARG A C 1
ATOM 755 O O . ARG A 1 101 ? -7.453 15.195 8.031 1 98.5 101 ARG A O 1
ATOM 762 N N . MET A 1 102 ? -8.117 13.617 6.621 1 98.56 102 MET A N 1
ATOM 763 C CA . MET A 1 102 ? -6.922 12.812 6.855 1 98.56 102 MET A CA 1
ATOM 764 C C . MET A 1 102 ? -5.672 13.539 6.371 1 98.56 102 MET A C 1
ATOM 766 O O . MET A 1 102 ? -4.656 13.57 7.07 1 98.56 102 MET A O 1
ATOM 770 N N . ALA A 1 103 ? -5.762 14.133 5.184 1 97.25 103 ALA A N 1
ATOM 771 C CA . ALA A 1 103 ? -4.629 14.898 4.668 1 97.25 103 ALA A CA 1
ATOM 772 C C . ALA A 1 103 ? -4.223 16 5.641 1 97.25 103 ALA A C 1
ATOM 774 O O . ALA A 1 103 ? -3.035 16.203 5.906 1 97.25 103 ALA A O 1
ATOM 775 N N . GLU A 1 104 ? -5.18 16.672 6.227 1 96.75 104 GLU A N 1
ATOM 776 C CA . GLU A 1 104 ? -4.926 17.719 7.203 1 96.75 104 GLU A CA 1
ATOM 777 C C . GLU A 1 104 ? -4.324 17.156 8.484 1 96.75 104 GLU A C 1
ATOM 779 O O . GLU A 1 104 ? -3.373 17.719 9.031 1 96.75 104 GLU A O 1
ATOM 784 N N . ASN A 1 105 ? -4.871 16.016 8.922 1 97.31 105 ASN A N 1
ATOM 785 C CA . ASN A 1 105 ? -4.355 15.359 10.117 1 97.31 105 ASN A CA 1
ATOM 786 C C . ASN A 1 105 ? -2.893 14.953 9.945 1 97.31 105 ASN A C 1
ATOM 788 O O . ASN A 1 105 ? -2.127 14.953 10.906 1 97.31 105 ASN A O 1
ATOM 792 N N . LEU A 1 106 ? -2.559 14.648 8.727 1 96.38 106 LEU A N 1
ATOM 793 C CA . LEU A 1 106 ? -1.193 14.234 8.422 1 96.38 106 LEU A CA 1
ATOM 794 C C . LEU A 1 106 ? -0.276 15.445 8.289 1 96.38 106 LEU A C 1
ATOM 796 O O . LEU A 1 106 ? 0.943 15.297 8.18 1 96.38 106 LEU A O 1
ATOM 800 N N . GLY A 1 107 ? -0.834 16.641 8.242 1 93.81 107 GLY A N 1
ATOM 801 C CA . GLY A 1 107 ? -0.04 17.859 8.281 1 93.81 107 GLY A CA 1
ATOM 802 C C . GLY A 1 107 ? 0.094 18.531 6.922 1 93.81 107 GLY A C 1
ATOM 803 O O . GLY A 1 107 ? 0.854 19.484 6.77 1 93.81 107 GLY A O 1
ATOM 804 N N . PHE A 1 108 ? -0.59 17.984 5.965 1 93.12 108 PHE A N 1
ATOM 805 C CA . PHE A 1 108 ? -0.559 18.625 4.656 1 93.12 108 PHE A CA 1
ATOM 806 C C . PHE A 1 108 ? -1.463 19.844 4.637 1 93.12 108 PHE A C 1
ATOM 808 O O . PHE A 1 108 ? -2.559 19.828 5.203 1 93.12 108 PHE A O 1
ATOM 815 N N . LEU A 1 109 ? -0.96 20.906 3.953 1 89.69 109 LEU A N 1
ATOM 816 C CA . LEU A 1 109 ? -1.72 22.141 3.889 1 89.69 109 LEU A CA 1
ATOM 817 C C . LEU A 1 109 ? -1.759 22.688 2.463 1 89.69 109 LEU A C 1
ATOM 819 O O . LEU A 1 109 ? -0.938 22.297 1.627 1 89.69 109 LEU A O 1
ATOM 823 N N . GLY A 1 110 ? -2.736 23.5 2.178 1 89.81 110 GLY A N 1
ATOM 824 C CA . GLY A 1 110 ? -2.828 24.156 0.882 1 89.81 110 GLY A CA 1
ATOM 825 C C . GLY A 1 110 ? -2.914 23.188 -0.276 1 89.81 110 GLY A C 1
ATOM 826 O O . GLY A 1 110 ? -3.682 22.219 -0.229 1 89.81 110 GLY A O 1
ATOM 827 N N . PRO A 1 111 ? -2.143 23.422 -1.375 1 91.44 111 PRO A N 1
ATOM 828 C CA . PRO A 1 111 ? -2.191 22.562 -2.553 1 91.44 111 PRO A CA 1
ATOM 829 C C . PRO A 1 111 ? -1.742 21.125 -2.252 1 91.44 111 PRO A C 1
ATOM 831 O O . PRO A 1 111 ? -2.242 20.17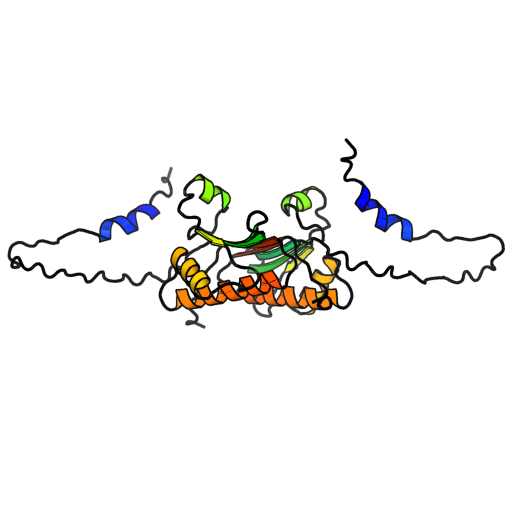2 -2.861 1 91.44 111 PRO A O 1
ATOM 834 N N . LEU A 1 112 ? -0.835 20.984 -1.324 1 90.56 112 LEU A N 1
ATOM 835 C CA . LEU A 1 112 ? -0.344 19.656 -0.982 1 90.56 112 LEU A CA 1
ATOM 836 C C . LEU A 1 112 ? -1.428 18.844 -0.287 1 90.56 112 LEU A C 1
ATOM 838 O O . LEU A 1 112 ? -1.463 17.625 -0.413 1 90.56 112 LEU A O 1
ATOM 842 N N . LYS A 1 113 ? -2.289 19.547 0.457 1 93.5 113 LYS A N 1
ATOM 843 C CA . LYS A 1 113 ? -3.42 18.875 1.086 1 93.5 113 LYS A CA 1
ATOM 844 C C . LYS A 1 113 ? -4.336 18.25 0.04 1 93.5 113 LYS A C 1
ATOM 846 O O . LYS A 1 113 ? -4.727 17.078 0.17 1 93.5 113 LYS A O 1
ATOM 851 N N . ASN A 1 114 ? -4.66 19.047 -0.984 1 95.69 114 ASN A N 1
ATOM 852 C CA . ASN A 1 114 ? -5.516 18.547 -2.055 1 95.69 114 ASN A CA 1
ATOM 853 C C . ASN A 1 114 ? -4.867 17.375 -2.795 1 95.69 114 ASN A C 1
ATOM 855 O O . ASN A 1 114 ? -5.539 16.406 -3.125 1 95.69 114 ASN A O 1
ATOM 859 N N . GLN A 1 115 ? -3.598 17.516 -3.035 1 93.5 115 GLN A N 1
ATOM 860 C CA . GLN A 1 115 ? -2.867 16.453 -3.709 1 93.5 115 GLN A CA 1
ATOM 861 C C . GLN A 1 115 ? -2.857 15.172 -2.869 1 93.5 115 GLN A C 1
ATOM 863 O O . GLN A 1 115 ? -3.088 14.078 -3.389 1 93.5 115 GLN A O 1
ATOM 868 N N . ALA A 1 116 ? -2.59 15.352 -1.561 1 95.06 116 ALA A N 1
ATOM 869 C CA . ALA A 1 116 ? -2.586 14.203 -0.657 1 95.06 116 ALA A CA 1
ATOM 870 C C . ALA A 1 116 ? -3.961 13.539 -0.609 1 95.06 116 ALA A C 1
ATOM 872 O O . ALA A 1 116 ? -4.066 12.312 -0.666 1 95.06 116 ALA A O 1
ATOM 873 N N . ALA A 1 117 ? -4.988 14.328 -0.515 1 97.56 117 ALA A N 1
ATOM 874 C CA . ALA A 1 117 ? -6.348 13.797 -0.489 1 97.56 117 ALA A CA 1
ATOM 875 C C . ALA A 1 117 ? -6.648 13 -1.752 1 97.56 117 ALA A C 1
ATOM 877 O O . ALA A 1 117 ? -7.266 11.93 -1.687 1 97.56 117 ALA A O 1
ATOM 878 N N . ASP A 1 118 ? -6.207 13.508 -2.861 1 97 118 ASP A N 1
ATOM 879 C CA . ASP A 1 118 ? -6.406 12.812 -4.129 1 97 118 ASP A CA 1
ATOM 880 C C . ASP A 1 118 ? -5.699 11.461 -4.129 1 97 118 ASP A C 1
ATOM 882 O O . ASP A 1 118 ? -6.27 10.453 -4.562 1 97 118 ASP A O 1
ATOM 886 N N . GLN A 1 119 ? -4.453 11.461 -3.635 1 95.75 119 GLN A N 1
ATOM 887 C CA . GLN A 1 119 ? -3.707 10.203 -3.592 1 95.75 119 GLN A CA 1
ATOM 888 C C . GLN A 1 119 ? -4.344 9.219 -2.617 1 95.75 119 GLN A C 1
ATOM 890 O O . GLN A 1 119 ? -4.352 8.008 -2.865 1 95.75 119 GLN A O 1
ATOM 895 N N . ILE A 1 120 ? -4.875 9.688 -1.552 1 98.06 120 ILE A N 1
ATOM 896 C CA . ILE A 1 120 ? -5.562 8.836 -0.587 1 98.06 120 ILE A CA 1
ATOM 897 C C . ILE A 1 120 ? -6.773 8.18 -1.25 1 98.06 120 ILE A C 1
ATOM 899 O O . ILE A 1 120 ? -6.996 6.977 -1.091 1 98.06 120 ILE A O 1
ATOM 903 N N . LYS A 1 121 ? -7.496 8.906 -1.965 1 98.31 121 LYS A N 1
ATOM 904 C CA . LYS A 1 121 ? -8.656 8.367 -2.666 1 98.31 121 LYS A CA 1
ATOM 905 C C . LYS A 1 121 ? -8.234 7.328 -3.701 1 98.31 121 LYS A C 1
ATOM 907 O O . LYS A 1 121 ? -8.898 6.301 -3.861 1 98.31 121 LYS A O 1
ATOM 912 N N . LYS A 1 122 ? -7.191 7.617 -4.418 1 95.69 122 LYS A N 1
ATOM 913 C CA . LYS A 1 122 ? -6.688 6.648 -5.387 1 95.69 122 LYS A CA 1
ATOM 914 C C . LYS A 1 122 ? -6.262 5.355 -4.703 1 95.69 122 LYS A C 1
ATOM 916 O O . LYS A 1 122 ? -6.523 4.262 -5.211 1 95.69 122 LYS A O 1
ATOM 921 N N . LEU A 1 123 ? -5.602 5.5 -3.572 1 97.31 123 LEU A N 1
ATOM 922 C CA . LEU A 1 123 ? -5.215 4.328 -2.797 1 97.31 123 LEU A CA 1
ATOM 923 C C . LEU A 1 123 ? -6.441 3.537 -2.354 1 97.31 123 LEU A C 1
ATOM 925 O O . LEU A 1 123 ? -6.449 2.305 -2.424 1 97.31 123 LEU A O 1
ATOM 929 N N . TYR A 1 124 ? -7.418 4.211 -1.946 1 97.69 124 TYR A N 1
ATOM 930 C CA . TYR A 1 124 ? -8.648 3.555 -1.526 1 97.69 124 TYR A CA 1
ATOM 931 C C . TYR A 1 124 ? -9.289 2.805 -2.688 1 97.69 124 TYR A C 1
ATOM 933 O O . TYR A 1 124 ? -9.742 1.669 -2.527 1 97.69 124 TYR A O 1
ATOM 941 N N . ASN A 1 125 ? -9.367 3.398 -3.809 1 95.31 125 ASN A N 1
ATOM 942 C CA . ASN A 1 125 ? -9.938 2.754 -4.984 1 95.31 125 ASN A CA 1
ATOM 943 C C . ASN A 1 125 ? -9.164 1.495 -5.363 1 95.31 125 ASN A C 1
ATOM 945 O O . ASN A 1 125 ? -9.758 0.49 -5.758 1 95.31 125 ASN A O 1
ATOM 949 N N . LEU A 1 126 ? -7.867 1.622 -5.277 1 93.62 126 LEU A N 1
ATOM 950 C CA . LEU A 1 126 ? -7.055 0.434 -5.52 1 93.62 126 LEU A CA 1
ATOM 951 C C . LEU A 1 126 ? -7.375 -0.658 -4.504 1 93.62 126 LEU A C 1
ATOM 953 O O . LEU A 1 126 ? -7.527 -1.826 -4.867 1 93.62 126 LEU A O 1
ATOM 957 N N . PHE A 1 127 ? -7.48 -0.278 -3.262 1 95.25 127 PHE A N 1
ATOM 958 C CA . PHE A 1 127 ? -7.812 -1.187 -2.17 1 95.25 127 PHE A CA 1
ATOM 959 C C . PHE A 1 127 ? -9.086 -1.96 -2.48 1 95.25 127 PHE A C 1
ATOM 961 O O . PHE A 1 127 ? -9.164 -3.166 -2.234 1 95.25 127 PHE A O 1
ATOM 968 N N . LEU A 1 128 ? -10.062 -1.372 -3.08 1 93 128 LEU A N 1
ATOM 969 C CA . LEU A 1 128 ? -11.344 -1.993 -3.393 1 93 128 LEU A CA 1
ATOM 970 C C . LEU A 1 128 ? -11.203 -3 -4.527 1 93 128 LEU A C 1
ATOM 972 O O . LEU A 1 128 ? -11.961 -3.965 -4.613 1 93 128 LEU A O 1
ATOM 976 N N . LYS A 1 129 ? -10.273 -2.756 -5.336 1 90.25 129 LYS A N 1
ATOM 977 C CA . LYS A 1 129 ? -10.156 -3.562 -6.547 1 90.25 129 LYS A CA 1
ATOM 978 C C . LYS A 1 129 ? -9.32 -4.816 -6.297 1 90.25 129 LYS A C 1
ATOM 980 O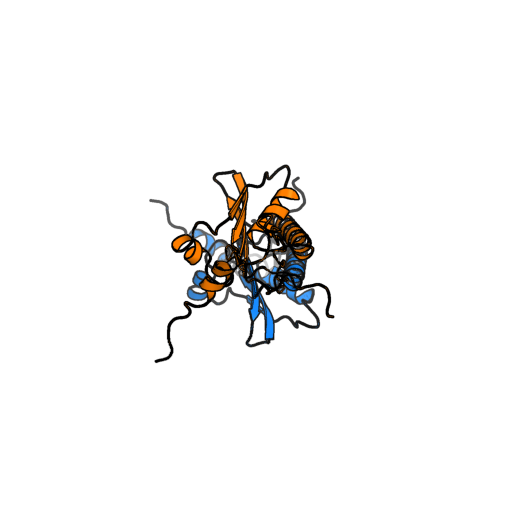 O . LYS A 1 129 ? -9.367 -5.766 -7.082 1 90.25 129 LYS A O 1
ATOM 985 N N . ILE A 1 130 ? -8.602 -4.684 -5.199 1 88.81 130 ILE A N 1
ATOM 986 C CA . ILE A 1 130 ? -7.746 -5.824 -4.895 1 88.81 130 ILE A CA 1
ATOM 987 C C . ILE A 1 130 ? -8.273 -6.547 -3.658 1 88.81 130 ILE A C 1
ATOM 989 O O . ILE A 1 130 ? -8.969 -5.953 -2.832 1 88.81 130 ILE A O 1
ATOM 993 N N . ASP A 1 131 ? -8.414 -7.781 -3.533 1 85.5 131 ASP A N 1
ATOM 994 C CA . ASP A 1 131 ? -8.883 -8.57 -2.396 1 85.5 131 ASP A CA 1
ATOM 995 C C . ASP A 1 131 ? -7.895 -8.5 -1.234 1 85.5 131 ASP A C 1
ATOM 997 O O . ASP A 1 131 ? -7.375 -9.523 -0.785 1 85.5 131 ASP A O 1
ATOM 1001 N N . ALA A 1 132 ? -7.574 -7.238 -0.851 1 90.88 132 ALA A N 1
ATOM 1002 C CA . ALA A 1 132 ? -6.652 -7.012 0.26 1 90.88 132 ALA A CA 1
ATOM 1003 C C . ALA A 1 132 ? -7.414 -6.77 1.561 1 90.88 132 ALA A C 1
ATOM 1005 O O . ALA A 1 132 ? -8.555 -6.301 1.542 1 90.88 132 ALA A O 1
ATOM 1006 N N . THR A 1 133 ? -6.789 -7.137 2.66 1 93.25 133 THR A N 1
ATOM 1007 C CA . THR A 1 133 ? -7.305 -6.723 3.959 1 93.25 133 THR A CA 1
ATOM 1008 C C . THR A 1 133 ? -6.5 -5.551 4.512 1 93.25 133 THR A C 1
ATOM 1010 O O . THR A 1 133 ? -6.91 -4.914 5.488 1 93.25 133 THR A O 1
ATOM 1013 N N . GLN A 1 134 ? -5.387 -5.262 3.828 1 96 134 GLN A N 1
ATOM 1014 C CA . GLN A 1 134 ? -4.566 -4.137 4.266 1 96 134 GLN A CA 1
ATOM 1015 C C . GLN A 1 134 ? -3.705 -3.607 3.121 1 96 134 GLN A C 1
ATOM 1017 O O . GLN A 1 134 ? -3.141 -4.387 2.352 1 96 134 GLN A O 1
ATOM 1022 N N . VAL A 1 135 ? -3.609 -2.34 2.979 1 98.06 135 VAL A N 1
ATOM 1023 C CA . VAL A 1 135 ? -2.619 -1.616 2.188 1 98.06 135 VAL A CA 1
ATOM 1024 C C . VAL A 1 135 ? -1.93 -0.567 3.057 1 98.06 135 VAL A C 1
ATOM 1026 O O . VAL A 1 135 ? -2.594 0.209 3.748 1 98.06 135 VAL A O 1
ATOM 1029 N N . GLU A 1 136 ? -0.613 -0.562 3.012 1 98 136 GLU A N 1
ATOM 1030 C CA . GLU A 1 136 ? 0.168 0.333 3.861 1 98 136 GLU A CA 1
ATOM 1031 C C . GLU A 1 136 ? 1.194 1.113 3.045 1 98 136 GLU A C 1
ATOM 1033 O O . GLU A 1 136 ? 1.854 0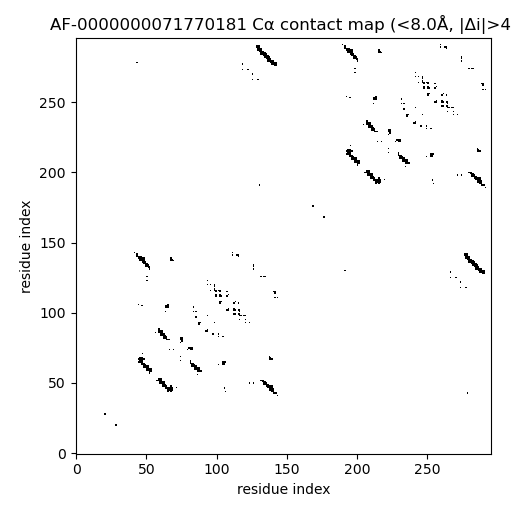.551 2.168 1 98 136 GLU A O 1
ATOM 1038 N N . VAL A 1 137 ? 1.273 2.4 3.297 1 97.88 137 VAL A N 1
ATOM 1039 C CA . VAL A 1 137 ? 2.264 3.295 2.705 1 97.88 137 VAL A CA 1
ATOM 1040 C C . VAL A 1 137 ? 3.09 3.951 3.809 1 97.88 137 VAL A C 1
ATOM 1042 O O . VAL A 1 137 ? 2.537 4.59 4.711 1 97.88 137 VAL A O 1
ATOM 1045 N N . ASN A 1 138 ? 4.457 3.824 3.754 1 96.12 138 ASN A N 1
ATOM 1046 C CA . ASN A 1 138 ? 5.34 4.352 4.789 1 96.12 138 ASN A CA 1
ATOM 1047 C C . ASN A 1 138 ? 6.699 4.746 4.215 1 96.12 138 ASN A C 1
ATOM 1049 O O . ASN A 1 138 ? 7.488 3.883 3.83 1 96.12 138 ASN A O 1
ATOM 1053 N N . PRO A 1 139 ? 7.117 6.051 4.328 1 96.19 139 PRO A N 1
ATOM 1054 C CA . PRO A 1 139 ? 6.258 7.203 4.613 1 96.19 139 PRO A CA 1
ATOM 1055 C C . PRO A 1 139 ? 5.281 7.5 3.477 1 96.19 139 PRO A C 1
ATOM 1057 O O . PRO A 1 139 ? 5.414 6.949 2.381 1 96.19 139 PRO A O 1
ATOM 1060 N N . PHE A 1 140 ? 4.297 8.25 3.758 1 95.69 140 PHE A N 1
ATOM 1061 C CA . PHE A 1 140 ? 3.373 8.828 2.791 1 95.69 140 PHE A CA 1
ATOM 1062 C C . PHE A 1 140 ? 3.588 10.328 2.668 1 95.69 140 PHE A C 1
ATOM 1064 O O . PHE A 1 140 ? 3.488 11.055 3.656 1 95.69 140 PHE A O 1
ATOM 1071 N N . GLY A 1 141 ? 3.996 10.727 1.477 1 90.69 141 GLY A N 1
ATOM 1072 C CA . GLY A 1 141 ? 4.203 12.148 1.242 1 90.69 141 GLY A CA 1
ATOM 1073 C C . GLY A 1 141 ? 3.881 12.57 -0.179 1 90.69 141 GLY A C 1
ATOM 1074 O O . GLY A 1 141 ? 3.58 11.727 -1.029 1 90.69 141 GLY A O 1
ATOM 1075 N N . GLU A 1 142 ? 3.812 13.891 -0.352 1 80.31 142 GLU A N 1
ATOM 1076 C CA . GLU A 1 142 ? 3.623 14.469 -1.679 1 80.31 142 GLU A CA 1
ATOM 1077 C C . GLU A 1 142 ? 4.816 15.328 -2.08 1 80.31 142 GLU A C 1
ATOM 1079 O O . GLU A 1 142 ? 5.453 15.953 -1.228 1 80.31 142 GLU A O 1
ATOM 1084 N N . THR A 1 143 ? 5.242 14.977 -3.33 1 70.62 143 THR A N 1
ATOM 1085 C CA . THR A 1 143 ? 6.262 15.875 -3.859 1 70.62 143 THR A CA 1
ATOM 1086 C C . THR A 1 143 ? 5.625 17.047 -4.59 1 70.62 143 THR A C 1
ATOM 1088 O O . THR A 1 143 ? 4.57 16.906 -5.211 1 70.62 143 THR A O 1
ATOM 1091 N N . PRO A 1 144 ? 6.152 18.281 -4.164 1 61.31 144 PRO A N 1
ATOM 1092 C CA . PRO A 1 144 ? 5.633 19.438 -4.918 1 61.31 144 PRO A CA 1
ATOM 1093 C C . PRO A 1 144 ? 5.73 19.234 -6.43 1 61.31 144 PRO A C 1
ATOM 1095 O O . PRO A 1 144 ? 6.672 18.594 -6.91 1 61.31 144 PRO A O 1
ATOM 1098 N N . GLU A 1 145 ? 4.668 19.062 -7.211 1 58.56 145 GLU A N 1
ATOM 1099 C CA . GLU A 1 145 ? 4.676 18.891 -8.656 1 58.56 145 GLU A CA 1
ATOM 1100 C C . GLU A 1 145 ? 5.793 19.703 -9.305 1 58.56 145 GLU A C 1
ATOM 1102 O O . GLU A 1 145 ? 6.168 19.453 -10.453 1 58.56 145 GLU A O 1
ATOM 1107 N N . GLY A 1 146 ? 6.191 20.891 -8.891 1 42.47 146 GLY A N 1
ATOM 1108 C CA . GLY A 1 146 ? 6.93 21.844 -9.719 1 42.47 146 GLY A CA 1
ATOM 1109 C C . GLY A 1 146 ? 8.281 21.312 -10.164 1 42.47 146 GLY A C 1
ATOM 1110 O O . GLY A 1 146 ? 8.938 21.922 -11.008 1 42.47 146 GLY A O 1
ATOM 1111 N N . GLN A 1 147 ? 9.125 20.75 -9.344 1 39.25 147 GLN A N 1
ATOM 1112 C CA . GLN A 1 147 ? 10.539 20.875 -9.695 1 39.25 147 GLN A CA 1
ATOM 1113 C C . GLN A 1 147 ? 10.914 19.891 -10.797 1 39.25 147 GLN A C 1
ATOM 1115 O O . GLN A 1 147 ? 12.078 19.828 -11.219 1 39.25 147 GLN A O 1
ATOM 1120 N N . GLY A 1 148 ? 10.203 18.812 -11.289 1 31.03 148 GLY A N 1
ATOM 1121 C CA . GLY A 1 148 ? 10.805 18.516 -12.578 1 31.03 148 GLY A CA 1
ATOM 1122 C C . GLY A 1 148 ? 10.375 19.469 -13.672 1 31.03 148 GLY A C 1
ATOM 1123 O O . GLY A 1 148 ? 9.375 20.172 -13.531 1 31.03 148 GLY A O 1
ATOM 1124 N N . MET B 1 1 ? -6.055 -31.781 22.062 1 20.19 1 MET B N 1
ATOM 1125 C CA . MET B 1 1 ? -7.105 -32.625 21.484 1 20.19 1 MET B CA 1
ATOM 1126 C C . MET B 1 1 ? -7.203 -32.406 19.984 1 20.19 1 MET B C 1
ATOM 1128 O O . MET B 1 1 ? -7.207 -33.375 19.219 1 20.19 1 MET B O 1
ATOM 1132 N N . ALA B 1 2 ? -8.141 -31.984 18.891 1 26.72 2 ALA B N 1
ATOM 1133 C CA . ALA B 1 2 ? -7.766 -32.188 17.5 1 26.72 2 ALA B CA 1
ATOM 1134 C C . ALA B 1 2 ? -6.445 -31.5 17.172 1 26.72 2 ALA B C 1
ATOM 1136 O O . ALA B 1 2 ? -6.074 -30.516 17.828 1 26.72 2 ALA B O 1
ATOM 1137 N N . ASP B 1 3 ? -5.527 -32.094 16.297 1 25.16 3 ASP B N 1
ATOM 1138 C CA . ASP B 1 3 ? -4.355 -32.281 15.453 1 25.16 3 ASP B CA 1
ATOM 1139 C C . ASP B 1 3 ? -4.133 -31.062 14.562 1 25.16 3 ASP B C 1
ATOM 1141 O O . ASP B 1 3 ? -5.07 -30.312 14.273 1 25.16 3 ASP B O 1
ATOM 1145 N N . SER B 1 4 ? -2.824 -30.766 14.125 1 31.58 4 SER B N 1
ATOM 1146 C CA . SER B 1 4 ? -1.866 -29.812 13.57 1 31.58 4 SER B CA 1
ATOM 1147 C C . SER B 1 4 ? -2.146 -29.547 12.094 1 31.58 4 SER B C 1
ATOM 1149 O O . SER B 1 4 ? -2.529 -30.453 11.352 1 31.58 4 SER B O 1
ATOM 1151 N N . PRO B 1 5 ? -2.393 -28.359 11.562 1 32.66 5 PRO B N 1
ATOM 1152 C CA . PRO B 1 5 ? -2.842 -27.766 10.305 1 32.66 5 PRO B CA 1
ATOM 1153 C C . PRO B 1 5 ? -1.995 -28.188 9.109 1 32.66 5 PRO B C 1
ATOM 1155 O O . PRO B 1 5 ? -1.953 -27.5 8.094 1 32.66 5 PRO B O 1
ATOM 1158 N N . LYS B 1 6 ? -1.344 -29.484 9.07 1 32.56 6 LYS B N 1
ATOM 1159 C CA . LYS B 1 6 ? -0.417 -30.094 8.125 1 32.56 6 LYS B CA 1
ATOM 1160 C C . LYS B 1 6 ? -1.029 -30.188 6.73 1 32.56 6 LYS B C 1
ATOM 1162 O O . LYS B 1 6 ? -0.418 -30.75 5.812 1 32.56 6 LYS B O 1
ATOM 1167 N N . VAL B 1 7 ? -2.336 -30.062 6.578 1 31.48 7 VAL B N 1
ATOM 1168 C CA . VAL B 1 7 ? -2.984 -30.797 5.5 1 31.48 7 VAL B CA 1
ATOM 1169 C C . VAL B 1 7 ? -2.707 -30.125 4.164 1 31.48 7 VAL B C 1
ATOM 1171 O O . VAL B 1 7 ? -2.957 -30.703 3.102 1 31.48 7 VAL B O 1
ATOM 1174 N N . VAL B 1 8 ? -2.254 -28.906 4.199 1 32.25 8 VAL B N 1
ATOM 1175 C CA . VAL B 1 8 ? -2.469 -28.234 2.918 1 32.25 8 VAL B CA 1
ATOM 1176 C C . VAL B 1 8 ? -1.388 -28.656 1.928 1 32.25 8 VAL B C 1
ATOM 1178 O O . VAL B 1 8 ? -1.404 -28.25 0.766 1 32.25 8 VAL B O 1
ATOM 1181 N N . GLY B 1 9 ? -0.299 -29.281 2.469 1 31.42 9 GLY B N 1
ATOM 1182 C CA . GLY B 1 9 ? 0.82 -29.594 1.59 1 31.42 9 GLY B CA 1
ATOM 1183 C C . GLY B 1 9 ? 0.45 -30.516 0.448 1 31.42 9 GLY B C 1
ATOM 1184 O O . GLY B 1 9 ? 1.181 -30.609 -0.54 1 31.42 9 GLY B O 1
ATOM 1185 N N . GLN B 1 10 ? -0.339 -31.516 0.754 1 30.45 10 GLN B N 1
ATOM 1186 C CA . GLN B 1 10 ? -0.386 -32.781 0.06 1 30.45 10 GLN B CA 1
ATOM 1187 C C . GLN B 1 10 ? -0.973 -32.625 -1.34 1 30.45 10 GLN B C 1
ATOM 1189 O O . GLN B 1 10 ? -1.003 -33.594 -2.115 1 30.45 10 GLN B O 1
ATOM 1194 N N . LEU B 1 11 ? -1.592 -31.516 -1.544 1 32.12 11 LEU B N 1
ATOM 1195 C CA . LEU B 1 11 ? -2.459 -31.609 -2.713 1 32.12 11 LEU B CA 1
ATOM 1196 C C . LEU B 1 11 ? -1.638 -31.656 -3.996 1 32.12 11 LEU B C 1
ATOM 1198 O O . LEU B 1 11 ? -2.008 -32.344 -4.945 1 32.12 11 LEU B O 1
ATOM 1202 N N . ALA B 1 12 ? -0.478 -30.938 -3.99 1 33.81 12 ALA B N 1
ATOM 1203 C CA . ALA B 1 12 ? 0.166 -30.891 -5.301 1 33.81 12 ALA B CA 1
ATOM 1204 C C . ALA B 1 12 ? 0.807 -32.25 -5.633 1 33.81 12 ALA B C 1
ATOM 1206 O O . ALA B 1 12 ? 1.327 -32.438 -6.734 1 33.81 12 ALA B O 1
ATOM 1207 N N . LYS B 1 13 ? 1.007 -33.031 -4.617 1 31.61 13 LYS B N 1
ATOM 1208 C CA . LYS B 1 13 ? 1.865 -34.156 -4.91 1 31.61 13 LYS B CA 1
ATOM 1209 C C . LYS B 1 13 ? 1.26 -35.031 -6.008 1 31.61 13 LYS B C 1
ATOM 1211 O O . LYS B 1 13 ? 1.982 -35.594 -6.84 1 31.61 13 LYS B O 1
ATOM 1216 N N . GLN B 1 14 ? 0.026 -35.406 -5.766 1 31.83 14 GLN B N 1
ATOM 1217 C CA . GLN B 1 14 ? -0.325 -36.719 -6.312 1 31.83 14 GLN B CA 1
ATOM 1218 C C . GLN B 1 14 ? -0.509 -36.656 -7.828 1 31.83 14 GLN B C 1
ATOM 1220 O O . GLN B 1 14 ? -0.856 -37.656 -8.461 1 31.83 14 GLN B O 1
ATOM 1225 N N . MET B 1 15 ? -0.606 -35.438 -8.328 1 31.53 15 MET B N 1
ATOM 1226 C CA . MET B 1 15 ? -1.139 -35.5 -9.688 1 31.53 15 MET B CA 1
ATOM 1227 C C . MET B 1 15 ? -0.128 -36.156 -10.641 1 31.53 15 MET B C 1
ATOM 1229 O O . MET B 1 15 ? -0.376 -36.25 -11.844 1 31.53 15 MET B O 1
ATOM 1233 N N . ILE B 1 16 ? 1.151 -36.188 -10.203 1 34.53 16 ILE B N 1
ATOM 1234 C CA . ILE B 1 16 ? 2.041 -36.438 -11.336 1 34.53 16 ILE B CA 1
ATOM 1235 C C . ILE B 1 16 ? 1.696 -37.781 -11.992 1 34.53 16 ILE B C 1
ATOM 1237 O O . ILE B 1 16 ? 1.5 -37.844 -13.211 1 34.53 16 ILE B O 1
ATOM 1241 N N . GLY B 1 17 ? 2.453 -38.875 -11.594 1 33.97 17 GLY B N 1
ATOM 1242 C CA . GLY B 1 17 ? 3.098 -39.938 -12.344 1 33.97 17 GLY B CA 1
ATOM 1243 C C . GLY B 1 17 ? 2.221 -41.156 -12.508 1 33.97 17 GLY B C 1
ATOM 1244 O O . GLY B 1 17 ? 2.723 -42.25 -12.75 1 33.97 17 GLY B O 1
ATOM 1245 N N . TYR B 1 18 ? 0.897 -41.031 -12.031 1 33.69 18 TYR B N 1
ATOM 1246 C CA . TYR B 1 18 ? 0.473 -42.438 -12 1 33.69 18 TYR B CA 1
ATOM 1247 C C . TYR B 1 18 ? 0.188 -42.938 -13.414 1 33.69 18 TYR B C 1
ATOM 1249 O O . TYR B 1 18 ? -0.525 -42.312 -14.18 1 33.69 18 TYR B O 1
ATOM 1257 N N . ASN B 1 19 ? 1.107 -43.469 -14.055 1 35.06 19 ASN B N 1
ATOM 1258 C CA . ASN B 1 19 ? 0.978 -44.25 -15.266 1 35.06 19 ASN B CA 1
ATOM 1259 C C . ASN B 1 19 ? -0.081 -45.344 -15.109 1 35.06 19 ASN B C 1
ATOM 1261 O O . ASN B 1 19 ? -0.019 -46.156 -14.172 1 35.06 19 ASN B O 1
ATOM 1265 N N . LEU B 1 20 ? -1.391 -44.969 -15.211 1 33.62 20 LEU B N 1
ATOM 1266 C CA . LEU B 1 20 ? -2.35 -46.062 -15.188 1 33.62 20 LEU B CA 1
ATOM 1267 C C . LEU B 1 20 ? -2.062 -47.062 -16.312 1 33.62 20 LEU B C 1
ATOM 1269 O O . LEU B 1 20 ? -2.238 -46.719 -17.5 1 33.62 20 LEU B O 1
ATOM 1273 N N . ALA B 1 21 ? -0.938 -47.719 -16.297 1 37.84 21 ALA B N 1
ATOM 1274 C CA . ALA B 1 21 ? -0.651 -48.812 -17.219 1 37.84 21 ALA B CA 1
ATOM 1275 C C . ALA B 1 21 ? -1.688 -49.938 -17.094 1 37.84 21 ALA B C 1
ATOM 1277 O O . ALA B 1 21 ? -1.869 -50.5 -16.016 1 37.84 21 ALA B O 1
ATOM 1278 N N . THR B 1 22 ? -2.951 -49.719 -17.531 1 34.75 22 THR B N 1
ATOM 1279 C CA . THR B 1 22 ? -3.721 -50.969 -17.516 1 34.75 22 THR B CA 1
ATOM 1280 C C . THR B 1 22 ? -3.129 -52 -18.469 1 34.75 22 THR B C 1
ATOM 1282 O O . THR B 1 22 ? -2.359 -51.656 -19.359 1 34.75 22 THR B O 1
ATOM 1285 N N . LYS B 1 23 ? -3.34 -53.281 -18.266 1 41.34 23 LYS B N 1
ATOM 1286 C CA . LYS B 1 23 ? -2.809 -54.469 -18.906 1 41.34 23 LYS B CA 1
A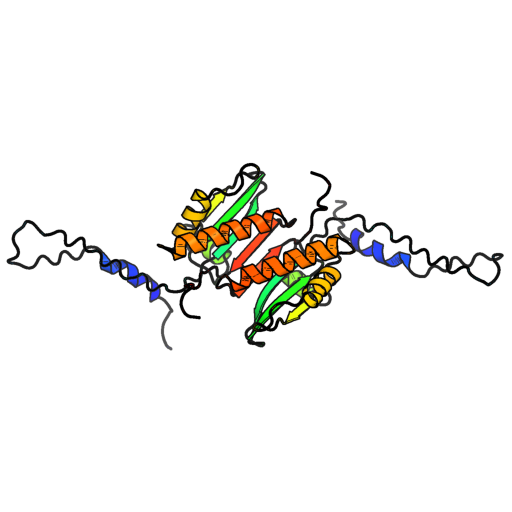TOM 1287 C C . LYS B 1 23 ? -2.895 -54.375 -20.438 1 41.34 23 LYS B C 1
ATOM 1289 O O . LYS B 1 23 ? -2.002 -54.844 -21.141 1 41.34 23 LYS B O 1
ATOM 1294 N N . GLN B 1 24 ? -4.051 -54.375 -20.906 1 41.81 24 GLN B N 1
ATOM 1295 C CA . GLN B 1 24 ? -4.242 -54.719 -22.312 1 41.81 24 GLN B CA 1
ATOM 1296 C C . GLN B 1 24 ? -3.92 -53.531 -23.219 1 41.81 24 GLN B C 1
ATOM 1298 O O . GLN B 1 24 ? -4.148 -53.594 -24.438 1 41.81 24 GLN B O 1
ATOM 1303 N N . THR B 1 25 ? -3.91 -52.25 -22.703 1 39.41 25 THR B N 1
ATOM 1304 C CA . THR B 1 25 ? -3.797 -51.156 -23.672 1 39.41 25 THR B CA 1
ATOM 1305 C C . THR B 1 25 ? -2.404 -51.156 -24.297 1 39.41 25 THR B C 1
ATOM 1307 O O . THR B 1 25 ? -1.399 -51.281 -23.594 1 39.41 25 THR B O 1
ATOM 1310 N N . PRO B 1 26 ? -2.334 -51.438 -25.609 1 44.06 26 PRO B N 1
ATOM 1311 C CA . PRO B 1 26 ? -1.064 -51.438 -26.344 1 44.06 26 PRO B CA 1
ATOM 1312 C C . PRO B 1 26 ? -0.133 -50.312 -25.875 1 44.06 26 PRO B C 1
ATOM 1314 O O . PRO B 1 26 ? -0.583 -49.344 -25.266 1 44.06 26 PRO B O 1
ATOM 1317 N N . LYS B 1 27 ? 1.223 -50.625 -25.984 1 39.91 27 LYS B N 1
ATOM 1318 C CA . LYS B 1 27 ? 2.447 -49.938 -25.578 1 39.91 27 LYS B CA 1
ATOM 1319 C C . LYS B 1 27 ? 2.35 -48.438 -25.828 1 39.91 27 LYS B C 1
ATOM 1321 O O . LYS B 1 27 ? 3.248 -47.688 -25.469 1 39.91 27 LYS B O 1
ATOM 1326 N N . GLU B 1 28 ? 1.763 -48.094 -27.062 1 38.47 28 GLU B N 1
ATOM 1327 C CA . GLU B 1 28 ? 1.838 -46.656 -27.344 1 38.47 28 GLU B CA 1
ATOM 1328 C C . GLU B 1 28 ? 1.04 -45.875 -26.328 1 38.47 28 GLU B C 1
ATOM 1330 O O . GLU B 1 28 ? -0.187 -45.969 -26.266 1 38.47 28 GLU B O 1
ATOM 1335 N N . GLY B 1 29 ? 1.358 -46.062 -25.188 1 35.12 29 GLY B N 1
ATOM 1336 C CA . GLY B 1 29 ? 0.781 -45.375 -24.047 1 35.12 29 GLY B CA 1
ATOM 1337 C C . GLY B 1 29 ? 0.386 -43.938 -24.328 1 35.12 29 GLY B C 1
ATOM 1338 O O . GLY B 1 29 ? 1.139 -43.219 -24.969 1 35.12 29 GLY B O 1
ATOM 1339 N N . VAL B 1 30 ? -0.864 -43.875 -24.938 1 31.66 30 VAL B N 1
ATOM 1340 C CA . VAL B 1 30 ? -1.363 -42.531 -25.172 1 31.66 30 VAL B CA 1
ATOM 1341 C C . VAL B 1 30 ? -1.062 -41.656 -23.953 1 31.66 30 VAL B C 1
ATOM 1343 O O . VAL B 1 30 ? -1.38 -42.031 -22.828 1 31.66 30 VAL B O 1
ATOM 1346 N N . LYS B 1 31 ? 0.081 -41 -24.062 1 33.75 31 LYS B N 1
ATOM 1347 C CA . LYS B 1 31 ? 0.349 -39.938 -23.094 1 33.75 31 LYS B CA 1
ATOM 1348 C C . LYS B 1 31 ? -0.914 -39.156 -22.781 1 33.75 31 LYS B C 1
ATOM 1350 O O . LYS B 1 31 ? -1.49 -38.531 -23.688 1 33.75 31 LYS B O 1
ATOM 1355 N N . VAL B 1 32 ? -1.885 -39.781 -22.266 1 31.97 32 VAL B N 1
ATOM 1356 C CA . VAL B 1 32 ? -2.947 -38.938 -21.719 1 31.97 32 VAL B CA 1
ATOM 1357 C C . VAL B 1 32 ? -2.338 -37.688 -21.062 1 31.97 32 VAL B C 1
ATOM 1359 O O . VAL B 1 32 ? -1.665 -37.812 -20.031 1 31.97 32 VAL B O 1
ATOM 1362 N N . LYS B 1 33 ? -1.603 -36.938 -21.75 1 33.69 33 LYS B N 1
ATOM 1363 C CA . LYS B 1 33 ? -1.168 -35.656 -21.219 1 33.69 33 LYS B CA 1
ATOM 1364 C C . LYS B 1 33 ? -2.348 -34.875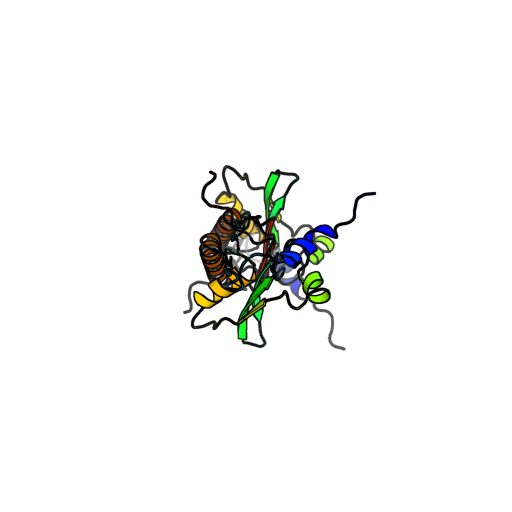 -20.641 1 33.69 33 LYS B C 1
ATOM 1366 O O . LYS B 1 33 ? -2.297 -33.656 -20.562 1 33.69 33 LYS B O 1
ATOM 1371 N N . LYS B 1 34 ? -3.557 -35.406 -20.75 1 31.8 34 LYS B N 1
ATOM 1372 C CA . LYS B 1 34 ? -4.523 -34.375 -20.375 1 31.8 34 LYS B CA 1
ATOM 1373 C C . LYS B 1 34 ? -4.332 -33.938 -18.922 1 31.8 34 LYS B C 1
ATOM 1375 O O . LYS B 1 34 ? -4.531 -34.75 -18 1 31.8 34 LYS B O 1
ATOM 1380 N N . VAL B 1 35 ? -3.258 -33.375 -18.609 1 32.34 35 VAL B N 1
ATOM 1381 C CA . VAL B 1 35 ? -3.283 -32.656 -17.344 1 32.34 35 VAL B CA 1
ATOM 1382 C C . VAL B 1 35 ? -4.617 -31.938 -17.188 1 32.34 35 VAL B C 1
ATOM 1384 O O . VAL B 1 35 ? -4.957 -31.078 -18.016 1 32.34 35 VAL B O 1
ATOM 1387 N N . MET B 1 36 ? -5.707 -32.688 -16.984 1 31.27 36 MET B N 1
ATOM 1388 C CA . MET B 1 36 ? -6.809 -31.828 -16.547 1 31.27 36 MET B CA 1
ATOM 1389 C C . MET B 1 36 ? -6.289 -30.625 -15.781 1 31.27 36 MET B C 1
ATOM 1391 O O . MET B 1 36 ? -5.547 -30.766 -14.805 1 31.27 36 MET B O 1
ATOM 1395 N N . VAL B 1 37 ? -5.906 -29.547 -16.5 1 33.12 37 VAL B N 1
ATOM 1396 C CA . VAL B 1 37 ? -5.883 -28.234 -15.883 1 33.12 37 VAL B CA 1
ATOM 1397 C C . VAL B 1 37 ? -6.961 -28.156 -14.805 1 33.12 37 VAL B C 1
ATOM 1399 O O . VAL B 1 37 ? -8.156 -28.141 -15.109 1 33.12 37 VAL B O 1
ATOM 1402 N N . ALA B 1 38 ? -7.086 -29.156 -13.883 1 34.81 38 ALA B N 1
ATOM 1403 C CA . ALA B 1 38 ? -7.91 -28.719 -12.758 1 34.81 38 ALA B CA 1
ATOM 1404 C C . ALA B 1 38 ? -8.07 -27.203 -12.75 1 34.81 38 ALA B C 1
ATOM 1406 O O . ALA B 1 38 ? -7.09 -26.469 -12.914 1 34.81 38 ALA B O 1
ATOM 1407 N N . GLU B 1 39 ? -9.117 -26.75 -13.352 1 35.12 39 GLU B N 1
ATOM 1408 C CA . GLU B 1 39 ? -9.516 -25.359 -13.148 1 35.12 39 GLU B CA 1
ATOM 1409 C C . GLU B 1 39 ? -9.016 -24.828 -11.805 1 35.12 39 GLU B C 1
ATOM 1411 O O . GLU B 1 39 ? -9.312 -25.406 -10.758 1 35.12 39 GLU B O 1
ATOM 1416 N N . ALA B 1 40 ? -7.715 -24.531 -11.641 1 38.62 40 ALA B N 1
ATOM 1417 C CA . ALA B 1 40 ? -7.352 -23.703 -10.492 1 38.62 40 ALA B CA 1
ATOM 1418 C C . ALA B 1 40 ? -8.586 -23.031 -9.883 1 38.62 40 ALA B C 1
ATOM 1420 O O . ALA B 1 40 ? -9.297 -22.297 -10.57 1 38.62 40 ALA B O 1
ATOM 1421 N N . LEU B 1 41 ? -9.516 -23.812 -9.359 1 40.22 41 LEU B N 1
ATOM 1422 C CA . LEU B 1 41 ? -10.469 -23.047 -8.562 1 40.22 41 LEU B CA 1
ATOM 1423 C C . LEU B 1 41 ? -9.898 -21.672 -8.203 1 40.22 41 LEU B C 1
ATOM 1425 O O . LEU B 1 41 ? -8.727 -21.562 -7.844 1 40.22 41 LEU B O 1
ATOM 1429 N N . ASP B 1 42 ? -10.258 -20.75 -8.969 1 46.06 42 ASP B N 1
ATOM 1430 C CA . ASP B 1 42 ? -9.93 -19.344 -8.711 1 46.06 42 ASP B CA 1
ATOM 1431 C C . ASP B 1 42 ? -9.75 -19.094 -7.215 1 46.06 42 ASP B C 1
ATOM 1433 O O . ASP B 1 42 ? -10.711 -18.734 -6.52 1 46.06 42 ASP B O 1
ATOM 1437 N N . ILE B 1 43 ? -9.305 -20.172 -6.449 1 50.66 43 ILE B N 1
ATOM 1438 C CA . ILE B 1 43 ? -9.102 -19.922 -5.027 1 50.66 43 ILE B CA 1
ATOM 1439 C C . ILE B 1 43 ? -8.422 -18.562 -4.84 1 50.66 43 ILE B C 1
ATOM 1441 O O . ILE B 1 43 ? -7.426 -18.266 -5.508 1 50.66 43 ILE B O 1
ATOM 1445 N N . SER B 1 44 ? -9.25 -17.688 -4.445 1 58.09 44 SER B N 1
ATOM 1446 C CA . SER B 1 44 ? -8.727 -16.406 -3.98 1 58.09 44 SER B CA 1
ATOM 1447 C C . SER B 1 44 ? -7.449 -16.578 -3.172 1 58.09 44 SER B C 1
ATOM 1449 O O . SER B 1 44 ? -7.398 -17.406 -2.26 1 58.09 44 SER B O 1
ATOM 1451 N N . ARG B 1 45 ? -6.34 -16.641 -3.787 1 71.06 45 ARG B N 1
ATOM 1452 C CA . ARG B 1 45 ? -5.035 -16.781 -3.152 1 71.06 45 ARG B CA 1
ATOM 1453 C C . ARG B 1 45 ? -4.684 -15.555 -2.334 1 71.06 45 ARG B C 1
ATOM 1455 O O . ARG B 1 45 ? -4.871 -14.422 -2.793 1 71.06 45 ARG B O 1
ATOM 1462 N N . GLU B 1 46 ? -4.391 -15.852 -0.991 1 89.44 46 GLU B N 1
ATOM 1463 C CA . GLU B 1 46 ? -3.842 -14.781 -0.166 1 89.44 46 GLU B CA 1
ATOM 1464 C C . GLU B 1 46 ? -2.352 -14.594 -0.429 1 89.44 46 GLU B C 1
ATOM 1466 O O . GLU B 1 46 ? -1.526 -15.383 0.038 1 89.44 46 GLU B O 1
ATOM 1471 N N . THR B 1 47 ? -2.035 -13.695 -1.278 1 96.75 47 THR B N 1
ATOM 1472 C CA . THR B 1 47 ? -0.648 -13.43 -1.644 1 96.75 47 THR B CA 1
ATOM 1473 C C . THR B 1 47 ? -0.155 -12.141 -0.986 1 96.75 47 THR B C 1
ATOM 1475 O O . THR B 1 47 ? -0.927 -11.438 -0.334 1 96.75 47 THR B O 1
ATOM 1478 N N . TYR B 1 48 ? 1.12 -12.016 -1.031 1 97.75 48 TYR B N 1
ATOM 1479 C CA . TYR B 1 48 ? 1.769 -10.82 -0.501 1 97.75 48 TYR B CA 1
ATOM 1480 C C . TYR B 1 48 ? 2.434 -10.023 -1.615 1 97.75 48 TYR B C 1
ATOM 1482 O O . TYR B 1 48 ? 3.062 -10.594 -2.508 1 97.75 48 TYR B O 1
ATOM 1490 N N . LEU B 1 49 ? 2.314 -8.688 -1.558 1 98.56 49 LEU B N 1
ATOM 1491 C CA . LEU B 1 49 ? 2.977 -7.805 -2.512 1 98.56 49 LEU B CA 1
ATOM 1492 C C . LEU B 1 49 ? 3.445 -6.523 -1.833 1 98.56 49 LEU B C 1
ATOM 1494 O O . LEU B 1 49 ? 2.713 -5.934 -1.037 1 98.56 49 LEU B O 1
ATOM 1498 N N . ALA B 1 50 ? 4.656 -6.082 -2.193 1 98.5 50 ALA B N 1
ATOM 1499 C CA . ALA B 1 50 ? 5.172 -4.801 -1.718 1 98.5 50 ALA B CA 1
ATOM 1500 C C . ALA B 1 50 ? 6.109 -4.176 -2.746 1 98.5 50 ALA B C 1
ATOM 1502 O O . ALA B 1 50 ? 6.703 -4.879 -3.568 1 98.5 50 ALA B O 1
ATOM 1503 N N . ILE B 1 51 ? 6.148 -2.941 -2.73 1 98.44 51 ILE B N 1
ATOM 1504 C CA . ILE B 1 51 ? 7.172 -2.168 -3.426 1 98.44 51 ILE B CA 1
ATOM 1505 C C . ILE B 1 51 ? 8.008 -1.39 -2.414 1 98.44 51 ILE B C 1
ATOM 1507 O O . ILE B 1 51 ? 7.465 -0.704 -1.546 1 98.44 51 ILE B O 1
ATOM 1511 N N . LEU B 1 52 ? 9.32 -1.492 -2.514 1 97.12 52 LEU B N 1
ATOM 1512 C CA . LEU B 1 52 ? 10.242 -0.827 -1.599 1 97.12 52 LEU B CA 1
ATOM 1513 C C . LEU B 1 52 ? 11.305 -0.053 -2.367 1 97.12 52 LEU B C 1
ATOM 1515 O O . LEU B 1 52 ? 11.773 -0.505 -3.416 1 97.12 52 LEU B O 1
ATOM 1519 N N . MET B 1 53 ? 11.625 1.072 -1.794 1 94.81 53 MET B N 1
ATOM 1520 C CA . MET B 1 53 ? 12.844 1.709 -2.268 1 94.81 53 MET B CA 1
ATOM 1521 C C . MET B 1 53 ? 14.078 0.988 -1.729 1 94.81 53 MET B C 1
ATOM 1523 O O . MET B 1 53 ? 14.188 0.757 -0.524 1 94.81 53 MET B O 1
ATOM 1527 N N . ASP B 1 54 ? 14.883 0.533 -2.598 1 92.56 54 ASP B N 1
ATOM 1528 C CA . ASP B 1 54 ? 16.109 -0.159 -2.199 1 92.56 54 ASP B CA 1
ATOM 1529 C C . ASP B 1 54 ? 17.344 0.696 -2.484 1 92.56 54 ASP B C 1
ATOM 1531 O O . ASP B 1 54 ? 17.688 0.938 -3.645 1 92.56 54 ASP B O 1
ATOM 1535 N N . ARG B 1 55 ? 18.031 1.004 -1.51 1 83 55 ARG B N 1
ATOM 1536 C CA . ARG B 1 55 ? 19.172 1.892 -1.646 1 83 55 ARG B CA 1
ATOM 1537 C C . ARG B 1 55 ? 20.344 1.185 -2.344 1 83 55 ARG B C 1
ATOM 1539 O O . ARG B 1 55 ? 21.172 1.831 -2.973 1 83 55 ARG B O 1
ATOM 1546 N N . SER B 1 56 ? 20.406 -0.051 -2.189 1 86.56 56 SER B N 1
ATOM 1547 C CA . SER B 1 56 ? 21.5 -0.791 -2.801 1 86.56 56 SER B CA 1
ATOM 1548 C C . SER B 1 56 ? 21.422 -0.75 -4.324 1 86.56 56 SER B C 1
ATOM 1550 O O . SER B 1 56 ? 22.438 -0.748 -5.008 1 86.56 56 SER B O 1
ATOM 1552 N N . CYS B 1 57 ? 20.25 -0.707 -4.938 1 83.38 57 CYS B N 1
ATOM 1553 C CA . CYS B 1 57 ? 20.062 -0.645 -6.383 1 83.38 57 CYS B CA 1
ATOM 1554 C C . CYS B 1 57 ? 19.609 0.744 -6.816 1 83.38 57 CYS B C 1
ATOM 1556 O O . CYS B 1 57 ? 19.422 0.994 -8.008 1 83.38 57 CYS B O 1
ATOM 1558 N N . ASN B 1 58 ? 19.5 1.604 -5.871 1 84.56 58 ASN B N 1
ATOM 1559 C CA . ASN B 1 58 ? 19.094 2.984 -6.098 1 84.56 58 ASN B CA 1
ATOM 1560 C C . ASN B 1 58 ? 17.766 3.057 -6.859 1 84.56 58 ASN B C 1
ATOM 1562 O O . ASN B 1 58 ? 17.641 3.807 -7.828 1 84.56 58 ASN B O 1
ATOM 1566 N N . GLY B 1 59 ? 16.844 2.174 -6.559 1 93.44 59 GLY B N 1
ATOM 1567 C CA . GLY B 1 59 ? 15.555 2.15 -7.219 1 93.44 59 GLY B CA 1
ATOM 1568 C C . GLY B 1 59 ? 14.547 1.251 -6.527 1 93.44 59 GLY B C 1
ATOM 1569 O O . GLY B 1 59 ? 14.852 0.648 -5.496 1 93.44 59 GLY B O 1
ATOM 1570 N N . PRO B 1 60 ? 13.305 1.304 -7.082 1 97.44 60 PRO B N 1
ATOM 1571 C CA . PRO B 1 60 ? 12.258 0.466 -6.492 1 97.44 60 PRO B CA 1
ATOM 1572 C C . PRO B 1 60 ? 12.492 -1.024 -6.73 1 97.44 60 PRO B C 1
ATOM 1574 O O . PRO B 1 60 ? 13.055 -1.408 -7.758 1 97.44 60 PRO B O 1
ATOM 1577 N N . VAL B 1 61 ? 12.109 -1.815 -5.754 1 98.31 61 VAL B N 1
ATOM 1578 C CA . VAL B 1 61 ? 12.094 -3.27 -5.867 1 98.31 61 VAL B CA 1
ATOM 1579 C C . VAL B 1 61 ? 10.68 -3.789 -5.594 1 98.31 61 VAL B C 1
ATOM 1581 O O . VAL B 1 61 ? 10.055 -3.406 -4.602 1 98.31 61 VAL B O 1
ATOM 1584 N N . LEU B 1 62 ? 10.203 -4.539 -6.527 1 98.62 62 LEU B N 1
ATOM 1585 C CA . LEU B 1 62 ? 8.961 -5.273 -6.34 1 98.62 62 LEU B CA 1
ATOM 1586 C C . LEU B 1 62 ? 9.211 -6.59 -5.613 1 98.62 62 LEU B C 1
ATOM 1588 O O . LEU B 1 62 ? 10.078 -7.367 -6.012 1 98.62 62 LEU B O 1
ATOM 1592 N N . VAL B 1 63 ? 8.492 -6.797 -4.484 1 98.5 63 VAL B N 1
ATOM 1593 C CA . VAL B 1 63 ? 8.625 -8.016 -3.693 1 98.5 63 VAL B CA 1
ATOM 1594 C C . VAL B 1 63 ? 7.266 -8.711 -3.592 1 98.5 63 VAL B C 1
ATOM 1596 O O . VAL B 1 63 ? 6.246 -8.062 -3.334 1 98.5 63 VAL B O 1
ATOM 1599 N N . GLY B 1 64 ? 7.246 -9.984 -3.855 1 98.56 64 GLY B N 1
ATOM 1600 C CA . GLY B 1 64 ? 5.996 -10.727 -3.752 1 98.56 64 GLY B CA 1
ATOM 1601 C C . GLY B 1 64 ? 6.18 -12.141 -3.242 1 98.56 64 GLY B C 1
ATOM 1602 O O . GLY B 1 64 ? 7.281 -12.695 -3.312 1 98.56 64 GLY B O 1
ATOM 1603 N N . SER B 1 65 ? 5.137 -12.664 -2.709 1 98.44 65 SER B N 1
ATOM 1604 C CA . SER B 1 65 ? 5.082 -14.047 -2.258 1 98.44 65 SER B CA 1
ATOM 1605 C C . SER B 1 65 ? 3.688 -14.641 -2.447 1 98.44 65 SE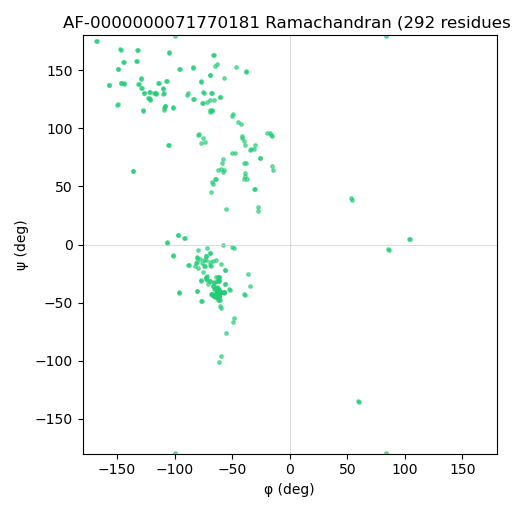R B C 1
ATOM 1607 O O . SER B 1 65 ? 2.686 -13.969 -2.195 1 98.44 65 SER B O 1
ATOM 1609 N N . PRO B 1 66 ? 3.592 -15.914 -2.898 1 96.5 66 PRO B N 1
ATOM 1610 C CA . PRO B 1 66 ? 2.279 -16.562 -2.961 1 96.5 66 PRO B CA 1
ATOM 1611 C C . PRO B 1 66 ? 1.702 -16.859 -1.578 1 96.5 66 PRO B C 1
ATOM 1613 O O . PRO B 1 66 ? 0.554 -17.297 -1.465 1 96.5 66 PRO B O 1
ATOM 1616 N N . GLN B 1 67 ? 2.504 -16.641 -0.566 1 94 67 GLN B N 1
ATOM 1617 C CA . GLN B 1 67 ? 2.064 -16.844 0.812 1 94 67 GLN B CA 1
ATOM 1618 C C . GLN B 1 67 ? 1.828 -15.5 1.505 1 94 67 GLN B C 1
ATOM 1620 O O . GLN B 1 67 ? 2.688 -15.016 2.248 1 94 67 GLN B O 1
ATOM 1625 N N . GLY B 1 68 ? 0.649 -15.023 1.292 1 94.5 68 GLY B N 1
ATOM 1626 C CA . GLY B 1 68 ? 0.214 -13.812 1.97 1 94.5 68 GLY B CA 1
ATOM 1627 C C . GLY B 1 68 ? -0.666 -14.094 3.174 1 94.5 68 GLY B C 1
ATOM 1628 O O . GLY B 1 68 ? -0.873 -15.25 3.549 1 94.5 68 GLY B O 1
ATOM 1629 N N . GLY B 1 69 ? -1.096 -13.07 3.809 1 92.44 69 GLY B N 1
ATOM 1630 C CA . GLY B 1 69 ? -1.918 -13.219 5 1 92.44 69 GLY B CA 1
ATOM 1631 C C . GLY B 1 69 ? -1.105 -13.398 6.27 1 92.44 69 GLY B C 1
ATOM 1632 O O . GLY B 1 69 ? -1.663 -13.453 7.367 1 92.44 69 GLY B O 1
ATOM 1633 N N . VAL B 1 70 ? 0.088 -13.469 6.145 1 91.06 70 VAL B N 1
ATOM 1634 C CA . VAL B 1 70 ? 1.005 -13.625 7.27 1 91.06 70 VAL B CA 1
ATOM 1635 C C . VAL B 1 70 ? 2.158 -12.633 7.133 1 91.06 70 VAL B C 1
ATOM 1637 O O . VAL B 1 70 ? 2.311 -11.984 6.094 1 91.06 70 VAL B O 1
ATOM 1640 N N . ASP B 1 71 ? 2.893 -12.484 8.18 1 92.44 71 ASP B N 1
ATOM 1641 C CA . ASP B 1 71 ? 4.078 -11.633 8.148 1 92.44 71 ASP B CA 1
ATOM 1642 C C . ASP B 1 71 ? 5.09 -12.141 7.121 1 92.44 71 ASP B C 1
ATOM 1644 O O . ASP B 1 71 ? 5.469 -13.312 7.141 1 92.44 71 ASP B O 1
ATOM 1648 N N . ILE B 1 72 ? 5.441 -11.148 6.281 1 95.56 72 ILE B N 1
ATOM 1649 C CA . ILE B 1 72 ? 6.379 -11.523 5.227 1 95.56 72 ILE B CA 1
ATOM 1650 C C . ILE B 1 72 ? 7.688 -12 5.848 1 95.56 72 ILE B C 1
ATOM 1652 O O . ILE B 1 72 ? 8.398 -12.82 5.258 1 95.56 72 ILE B O 1
ATOM 1656 N N . GLU B 1 73 ? 8.117 -11.609 6.969 1 95.06 73 GLU B N 1
ATOM 1657 C CA . GLU B 1 73 ? 9.328 -12.031 7.664 1 95.06 73 GLU B CA 1
ATOM 1658 C C . GLU B 1 73 ? 9.258 -13.508 8.055 1 95.06 73 GLU B C 1
ATOM 1660 O O . GLU B 1 73 ? 10.273 -14.203 8.055 1 95.06 73 GLU B O 1
ATOM 1665 N N . GLU B 1 74 ? 8.094 -13.906 8.453 1 95.31 74 GLU B N 1
ATOM 1666 C CA . GLU B 1 74 ? 7.906 -15.32 8.766 1 95.31 74 GLU B CA 1
ATOM 1667 C C . GLU B 1 74 ? 8.148 -16.188 7.535 1 95.31 74 GLU B C 1
ATOM 1669 O O . GLU B 1 74 ? 8.781 -17.25 7.629 1 95.31 74 GLU B O 1
ATOM 1674 N N . VAL B 1 75 ? 7.711 -15.734 6.426 1 96 75 VAL B N 1
ATOM 1675 C CA . VAL B 1 75 ? 7.93 -16.453 5.18 1 96 75 VAL B CA 1
ATOM 1676 C C . VAL B 1 75 ? 9.422 -16.5 4.859 1 96 75 VAL B C 1
ATOM 1678 O O . VAL B 1 75 ? 9.953 -17.547 4.48 1 96 75 VAL B O 1
ATOM 1681 N N . ALA B 1 76 ? 10.062 -15.383 5 1 96.5 76 ALA B N 1
ATOM 1682 C CA . ALA B 1 76 ? 11.492 -15.289 4.742 1 96.5 76 ALA B CA 1
ATOM 1683 C C . ALA B 1 76 ? 12.273 -16.297 5.594 1 96.5 76 ALA B C 1
ATOM 1685 O O . ALA B 1 76 ? 13.273 -16.844 5.148 1 96.5 76 ALA B O 1
ATOM 1686 N N . ALA B 1 77 ? 11.797 -16.531 6.75 1 96.25 77 ALA B N 1
ATOM 1687 C CA . ALA B 1 77 ? 12.477 -17.422 7.691 1 96.25 77 ALA B CA 1
ATOM 1688 C C . ALA B 1 77 ? 12.188 -18.891 7.363 1 96.25 77 ALA B C 1
ATOM 1690 O O . ALA B 1 77 ? 13.094 -19.734 7.402 1 96.25 77 ALA B O 1
ATOM 1691 N N . SER B 1 78 ? 11.016 -19.234 6.996 1 96.81 78 SER B N 1
ATOM 1692 C CA . SER B 1 78 ? 10.594 -20.625 6.871 1 96.81 78 SER B CA 1
ATOM 1693 C C . SER B 1 78 ? 10.727 -21.109 5.434 1 96.81 78 SER B C 1
ATOM 1695 O O . SER B 1 78 ? 11.109 -22.266 5.191 1 96.81 78 SER B O 1
ATOM 1697 N N . ASN B 1 79 ? 10.312 -20.203 4.449 1 96.81 79 ASN B N 1
ATOM 1698 C CA . ASN B 1 79 ? 10.32 -20.562 3.033 1 96.81 79 ASN B CA 1
ATOM 1699 C C . ASN B 1 79 ? 10.883 -19.438 2.174 1 96.81 79 ASN B C 1
ATOM 1701 O O . ASN B 1 79 ? 10.18 -18.859 1.338 1 96.81 79 ASN B O 1
ATOM 1705 N N . PRO B 1 80 ? 12.164 -19.062 2.344 1 97.38 80 PRO B N 1
ATOM 1706 C CA . PRO B 1 80 ? 12.75 -17.922 1.63 1 97.38 80 PRO B CA 1
ATOM 1707 C C . PRO B 1 80 ? 12.625 -18.047 0.113 1 97.38 80 PRO B C 1
ATOM 1709 O O . PRO B 1 80 ? 12.625 -17.047 -0.598 1 97.38 80 PRO B O 1
ATOM 1712 N N . GLU B 1 81 ? 12.438 -19.297 -0.447 1 97.44 81 GLU B N 1
ATOM 1713 C CA . GLU B 1 81 ? 12.344 -19.531 -1.886 1 97.44 81 GLU B CA 1
ATOM 1714 C C . GLU B 1 81 ? 11.008 -19.031 -2.436 1 97.44 81 GLU B C 1
ATOM 1716 O O . GLU B 1 81 ? 10.844 -18.891 -3.648 1 97.44 81 GLU B O 1
ATOM 1721 N N . LEU B 1 82 ? 10.086 -18.672 -1.552 1 97.31 82 LEU B N 1
ATOM 1722 C CA . LEU B 1 82 ? 8.781 -18.188 -1.984 1 97.31 82 LEU B CA 1
ATOM 1723 C C . LEU B 1 82 ? 8.734 -16.672 -2.008 1 97.31 82 LEU B C 1
ATOM 1725 O O . LEU B 1 82 ? 7.668 -16.078 -2.168 1 97.31 82 LEU B O 1
ATOM 1729 N N . ILE B 1 83 ? 9.898 -16.078 -1.8 1 98.5 83 ILE B N 1
ATOM 1730 C CA . ILE B 1 83 ? 9.992 -14.625 -1.93 1 98.5 83 ILE B CA 1
ATOM 1731 C C . ILE B 1 83 ? 10.625 -14.266 -3.275 1 98.5 83 ILE B C 1
ATOM 1733 O O . ILE B 1 83 ? 11.75 -14.664 -3.566 1 98.5 83 ILE B O 1
ATOM 1737 N N . PHE B 1 84 ? 9.891 -13.586 -4.059 1 98.69 84 PHE B N 1
ATOM 1738 C CA . PHE B 1 84 ? 10.336 -13.156 -5.379 1 98.69 84 PHE B CA 1
ATOM 1739 C C . PHE B 1 84 ? 10.609 -11.656 -5.395 1 98.69 84 PHE B C 1
ATOM 1741 O O . PHE B 1 84 ? 9.867 -10.883 -4.801 1 98.69 84 PHE B O 1
ATOM 1748 N N . LYS B 1 85 ? 11.648 -11.281 -6.082 1 98 85 LYS B N 1
ATOM 1749 C CA . LYS B 1 85 ? 12.031 -9.875 -6.168 1 98 85 LYS B CA 1
ATOM 1750 C C . LYS B 1 85 ? 12.289 -9.461 -7.613 1 98 85 LYS B C 1
ATOM 1752 O O . LYS B 1 85 ? 12.859 -10.234 -8.391 1 98 85 LYS B O 1
ATOM 1757 N N . GLU B 1 86 ? 11.82 -8.305 -7.945 1 98 86 GLU B N 1
ATOM 1758 C CA . GLU B 1 86 ? 12.117 -7.664 -9.219 1 98 86 GLU B CA 1
ATOM 1759 C C . GLU B 1 86 ? 12.641 -6.246 -9.016 1 98 86 GLU B C 1
ATOM 1761 O O . GLU B 1 86 ? 11.93 -5.383 -8.492 1 98 86 GLU B O 1
ATOM 1766 N N . GLN B 1 87 ? 13.922 -6.027 -9.414 1 97.5 87 GLN B N 1
ATOM 1767 C CA . GLN B 1 87 ? 14.438 -4.66 -9.422 1 97.5 87 GLN B CA 1
ATOM 1768 C C . GLN B 1 87 ? 13.883 -3.875 -10.609 1 97.5 87 GLN B C 1
ATOM 1770 O O . GLN B 1 87 ? 13.891 -4.363 -11.742 1 97.5 87 GLN B O 1
ATOM 1775 N N . ILE B 1 88 ? 13.414 -2.758 -10.336 1 97.75 88 ILE B N 1
ATOM 1776 C CA . ILE B 1 88 ? 12.805 -1.95 -11.383 1 97.75 88 ILE B CA 1
ATOM 1777 C C . ILE B 1 88 ? 13.688 -0.748 -11.695 1 97.75 88 ILE B C 1
ATOM 1779 O O . ILE B 1 88 ? 14.141 -0.05 -10.781 1 97.75 88 ILE B O 1
ATOM 1783 N N . ASP B 1 89 ? 14 -0.503 -12.992 1 95.94 89 ASP B N 1
ATOM 1784 C CA . ASP B 1 89 ? 14.703 0.702 -13.422 1 95.94 89 ASP B CA 1
ATOM 1785 C C . ASP B 1 89 ? 13.836 1.942 -13.234 1 95.94 89 ASP B C 1
ATOM 1787 O O . ASP B 1 89 ? 12.773 2.062 -13.852 1 95.94 89 ASP B O 1
ATOM 1791 N N . ILE B 1 90 ? 14.281 2.723 -12.43 1 92.19 90 ILE B N 1
ATOM 1792 C CA . ILE B 1 90 ? 13.453 3.852 -12.023 1 92.19 90 ILE B CA 1
ATOM 1793 C C . ILE B 1 90 ? 13.195 4.762 -13.219 1 92.19 90 ILE B C 1
ATOM 1795 O O . ILE B 1 90 ? 12.195 5.484 -13.258 1 92.19 90 ILE B O 1
ATOM 1799 N N . ILE B 1 91 ? 14.078 4.809 -14.172 1 92.88 91 ILE B N 1
ATOM 1800 C CA . ILE B 1 91 ? 13.938 5.652 -15.352 1 92.88 91 ILE B CA 1
ATOM 1801 C C . ILE B 1 91 ? 12.93 5.027 -16.312 1 92.88 91 ILE B C 1
ATOM 1803 O O . ILE B 1 91 ? 11.977 5.68 -16.734 1 92.88 91 ILE B O 1
ATOM 1807 N N . GLU B 1 92 ? 13.062 3.758 -16.609 1 95.62 92 GLU B N 1
ATOM 1808 C CA . GLU B 1 92 ? 12.18 3.072 -17.547 1 95.62 92 GLU B CA 1
ATOM 1809 C C . GLU B 1 92 ? 10.836 2.758 -16.906 1 95.62 92 GLU B C 1
ATOM 1811 O O . GLU B 1 92 ? 9.805 2.727 -17.594 1 95.62 92 GLU B O 1
ATOM 1816 N N . GLY B 1 93 ? 10.875 2.533 -15.617 1 96.88 93 GLY B N 1
ATOM 1817 C CA . GLY B 1 93 ? 9.68 2.102 -14.914 1 96.88 93 GLY B CA 1
ATOM 1818 C C . GLY B 1 93 ? 9.438 0.607 -15.008 1 96.88 93 GLY B C 1
ATOM 1819 O O . GLY B 1 93 ? 10.234 -0.12 -15.602 1 96.88 93 GLY B O 1
ATOM 1820 N N . ILE B 1 94 ? 8.359 0.194 -14.383 1 98.19 94 ILE B N 1
ATOM 1821 C CA . ILE B 1 94 ? 8.031 -1.228 -14.383 1 98.19 94 ILE B CA 1
ATOM 1822 C C . ILE B 1 94 ? 7.633 -1.663 -15.797 1 98.19 94 ILE B C 1
ATOM 1824 O O . ILE B 1 94 ? 6.801 -1.021 -16.438 1 98.19 94 ILE B O 1
ATOM 1828 N N . LYS B 1 95 ? 8.227 -2.721 -16.234 1 98.31 95 LYS B N 1
ATOM 1829 C CA . LYS B 1 95 ? 7.84 -3.312 -17.516 1 98.31 95 LYS B CA 1
ATOM 1830 C C . LYS B 1 95 ? 6.641 -4.238 -17.359 1 98.31 95 LYS B C 1
ATOM 1832 O O . LYS B 1 95 ? 6.469 -4.867 -16.297 1 98.31 95 LYS B O 1
ATOM 1837 N N . ASP B 1 96 ? 5.895 -4.352 -18.453 1 98.31 96 ASP B N 1
ATOM 1838 C CA . ASP B 1 96 ? 4.77 -5.281 -18.453 1 98.31 96 ASP B CA 1
ATOM 1839 C C . ASP B 1 96 ? 5.234 -6.699 -18.125 1 98.31 96 ASP B C 1
ATOM 1841 O O . ASP B 1 96 ? 4.582 -7.422 -17.375 1 98.31 96 ASP B O 1
ATOM 1845 N N . SER B 1 97 ? 6.352 -7.105 -18.672 1 98.62 97 SER B N 1
ATOM 1846 C CA . SER B 1 97 ? 6.875 -8.453 -18.469 1 98.62 97 SER B CA 1
ATOM 1847 C C . SER B 1 97 ? 7.207 -8.703 -17.016 1 98.62 97 SER B C 1
ATOM 1849 O O . SER B 1 97 ? 7.031 -9.812 -16.5 1 98.62 97 SER B O 1
ATOM 1851 N N . GLN B 1 98 ? 7.723 -7.688 -16.297 1 98.75 98 GLN B N 1
ATOM 1852 C CA . GLN B 1 98 ? 8.023 -7.805 -14.875 1 98.75 98 GLN B CA 1
ATOM 1853 C C . GLN B 1 98 ? 6.754 -7.988 -14.055 1 98.75 98 GLN B C 1
ATOM 1855 O O . GLN B 1 98 ? 6.703 -8.836 -13.156 1 98.75 98 GLN B O 1
ATOM 1860 N N . ALA B 1 99 ? 5.727 -7.16 -14.414 1 98.75 99 ALA B N 1
ATOM 1861 C CA . ALA B 1 99 ? 4.445 -7.281 -13.719 1 98.75 99 ALA B CA 1
ATOM 1862 C C . ALA B 1 99 ? 3.814 -8.648 -13.969 1 98.75 99 ALA B C 1
ATOM 1864 O O . ALA B 1 99 ? 3.285 -9.273 -13.047 1 98.75 99 ALA B O 1
ATOM 1865 N N . GLN B 1 100 ? 3.969 -9.148 -15.203 1 98.44 100 GLN B N 1
ATOM 1866 C CA . GLN B 1 100 ? 3.43 -10.453 -15.578 1 98.44 100 GLN B CA 1
ATOM 1867 C C . GLN B 1 100 ? 4.164 -11.586 -14.852 1 98.44 100 GLN B C 1
ATOM 1869 O O . GLN B 1 100 ? 3.533 -12.523 -14.359 1 98.44 100 GLN B O 1
ATOM 1874 N N . ARG B 1 101 ? 5.41 -11.477 -14.789 1 98.5 101 ARG B N 1
ATOM 1875 C CA . ARG B 1 101 ? 6.199 -12.5 -14.109 1 98.5 101 ARG B CA 1
ATOM 1876 C C . ARG B 1 101 ? 5.855 -12.547 -12.625 1 98.5 101 ARG B C 1
ATOM 1878 O O . ARG B 1 101 ? 5.727 -13.633 -12.047 1 98.5 101 ARG B O 1
ATOM 1885 N N . MET B 1 102 ? 5.715 -11.414 -11.992 1 98.5 102 MET B N 1
ATOM 1886 C CA . MET B 1 102 ? 5.328 -11.383 -10.586 1 98.5 102 MET B CA 1
ATOM 1887 C C . MET B 1 102 ? 3.938 -11.984 -10.391 1 98.5 102 MET B C 1
ATOM 1889 O O . MET B 1 102 ? 3.723 -12.773 -9.477 1 98.5 102 MET B O 1
ATOM 1893 N N . ALA B 1 103 ? 3.014 -11.609 -11.258 1 97.19 103 ALA B N 1
ATOM 1894 C CA . ALA B 1 103 ? 1.668 -12.172 -11.172 1 97.19 103 ALA B CA 1
ATOM 1895 C C . ALA B 1 103 ? 1.704 -13.695 -11.258 1 97.19 103 ALA B C 1
ATOM 1897 O O . ALA B 1 103 ? 1.023 -14.375 -10.492 1 97.19 103 ALA B O 1
ATOM 1898 N N . GLU B 1 104 ? 2.529 -14.227 -12.117 1 96.81 104 GLU B N 1
ATOM 1899 C CA . GLU B 1 104 ? 2.684 -15.672 -12.266 1 96.81 104 GLU B CA 1
ATOM 1900 C C . GLU B 1 104 ? 3.326 -16.281 -11.023 1 96.81 104 GLU B C 1
ATOM 1902 O O . GLU B 1 104 ? 2.883 -17.328 -10.547 1 96.81 104 GLU B O 1
ATOM 1907 N N . ASN B 1 105 ? 4.344 -15.602 -10.5 1 97.25 105 ASN B N 1
ATOM 1908 C CA . ASN B 1 105 ? 5.012 -16.078 -9.297 1 97.25 105 ASN B CA 1
ATOM 1909 C C . ASN B 1 105 ? 4.051 -16.141 -8.109 1 97.25 105 ASN B C 1
ATOM 1911 O O . ASN B 1 105 ? 4.191 -17 -7.242 1 97.25 105 ASN B O 1
ATOM 1915 N N . LEU B 1 106 ? 3.105 -15.258 -8.141 1 96.31 106 LEU B N 1
ATOM 1916 C CA . LEU B 1 106 ? 2.121 -15.211 -7.07 1 96.31 106 LEU B CA 1
ATOM 1917 C C . LEU B 1 106 ? 1.037 -16.266 -7.277 1 96.31 106 LEU B C 1
ATOM 1919 O O . LEU B 1 106 ? 0.197 -16.484 -6.398 1 96.31 106 LEU B O 1
ATOM 1923 N N . GLY B 1 107 ? 1.001 -16.875 -8.438 1 93.81 107 GLY B N 1
ATOM 1924 C CA . GLY B 1 107 ? 0.113 -18 -8.672 1 93.81 107 GLY B CA 1
ATOM 1925 C C . GLY B 1 107 ? -1.104 -17.641 -9.5 1 93.81 107 GLY B C 1
ATOM 1926 O O . GLY B 1 107 ? -2.021 -18.453 -9.656 1 93.81 107 GLY B O 1
ATOM 1927 N N . PHE B 1 108 ? -1.129 -16.422 -9.961 1 93.06 108 PHE B N 1
ATOM 1928 C CA . PHE B 1 108 ? -2.238 -16.047 -10.828 1 93.06 108 PHE B CA 1
ATOM 1929 C C . PHE B 1 108 ? -2.043 -16.594 -12.234 1 93.06 108 PHE B C 1
ATOM 1931 O O . PHE B 1 108 ? -0.926 -16.609 -12.75 1 93.06 108 PHE B O 1
ATOM 1938 N N . LEU B 1 109 ? -3.17 -17.062 -12.812 1 89.75 109 LEU B N 1
ATOM 1939 C CA . LEU B 1 109 ? -3.104 -17.656 -14.148 1 89.75 109 LEU B CA 1
ATOM 1940 C C . LEU B 1 109 ? -4.211 -17.094 -15.039 1 89.75 109 LEU B C 1
ATOM 1942 O O . LEU B 1 109 ? -5.199 -16.562 -14.539 1 89.75 109 LEU B O 1
ATOM 1946 N N . GLY B 1 110 ? -4.016 -17.172 -16.328 1 89.94 110 GLY B N 1
ATOM 1947 C CA . GLY B 1 110 ? -5.035 -16.781 -17.281 1 89.94 110 GLY B CA 1
ATOM 1948 C C . GLY B 1 110 ? -5.449 -15.32 -17.141 1 89.94 110 GLY B C 1
ATOM 1949 O O . GLY B 1 110 ? -4.598 -14.438 -17.016 1 89.94 110 GLY B O 1
ATOM 1950 N N . PRO B 1 111 ? -6.773 -15.016 -17.172 1 91.5 111 PRO B N 1
ATOM 1951 C CA . PRO B 1 111 ? -7.262 -13.641 -17.078 1 91.5 111 PRO B CA 1
ATOM 1952 C C . PRO B 1 111 ? -6.902 -12.977 -15.75 1 91.5 111 PRO B C 1
ATOM 1954 O O . PRO B 1 111 ? -6.68 -11.766 -15.695 1 91.5 111 PRO B O 1
ATOM 1957 N N . LEU B 1 112 ? -6.836 -13.773 -14.719 1 90.69 112 LEU B N 1
ATOM 1958 C CA . LEU B 1 112 ? -6.508 -13.219 -13.406 1 90.69 112 LEU B CA 1
ATOM 1959 C C . LEU B 1 112 ? -5.059 -12.75 -13.359 1 90.69 112 LEU B C 1
ATOM 1961 O O . LEU B 1 112 ? -4.73 -11.805 -12.648 1 90.69 112 LEU B O 1
ATOM 1965 N N . LYS B 1 113 ? -4.203 -13.453 -14.125 1 93.62 113 LYS B N 1
ATOM 1966 C CA . LYS B 1 113 ? -2.811 -13.023 -14.227 1 93.62 113 LYS B CA 1
ATOM 1967 C C . LYS B 1 113 ? -2.705 -11.625 -14.812 1 93.62 113 LYS B C 1
ATOM 1969 O O . LYS B 1 113 ? -1.987 -10.773 -14.281 1 93.62 113 LYS B O 1
ATOM 1974 N N . ASN B 1 114 ? -3.432 -11.414 -15.922 1 95.69 114 ASN B N 1
ATOM 1975 C CA . ASN B 1 114 ? -3.42 -10.102 -16.562 1 95.69 114 ASN B CA 1
ATOM 1976 C C . ASN B 1 114 ? -3.98 -9.023 -15.648 1 95.69 114 ASN B C 1
ATOM 1978 O O . ASN B 1 114 ? -3.447 -7.91 -15.586 1 95.69 114 ASN B O 1
ATOM 1982 N N . GLN B 1 115 ? -5.043 -9.367 -14.969 1 93.56 115 GLN B N 1
ATOM 1983 C CA . GLN B 1 115 ? -5.648 -8.422 -14.031 1 93.56 115 GLN B CA 1
ATOM 1984 C C . GLN B 1 115 ? -4.684 -8.078 -12.898 1 93.56 115 GLN B C 1
ATOM 1986 O O . GLN B 1 115 ? -4.535 -6.906 -12.547 1 93.56 115 GLN B O 1
ATOM 1991 N N . ALA B 1 116 ? -4.039 -9.125 -12.359 1 95.06 116 ALA B N 1
ATOM 1992 C CA . ALA B 1 116 ? -3.066 -8.906 -11.289 1 95.06 116 ALA B CA 1
ATOM 1993 C C . ALA B 1 116 ? -1.907 -8.039 -11.773 1 95.06 116 ALA B C 1
ATOM 1995 O O . ALA B 1 116 ? -1.482 -7.113 -11.078 1 95.06 116 ALA B O 1
ATOM 1996 N N . ALA B 1 117 ? -1.413 -8.32 -12.938 1 97.56 117 ALA B N 1
ATOM 1997 C CA . ALA B 1 117 ? -0.321 -7.535 -13.508 1 97.56 117 ALA B CA 1
ATOM 1998 C C . ALA B 1 117 ? -0.72 -6.066 -13.656 1 97.56 117 ALA B C 1
ATOM 2000 O O . ALA B 1 117 ? 0.074 -5.172 -13.359 1 97.56 117 ALA B O 1
ATOM 2001 N N . ASP B 1 118 ? -1.926 -5.855 -14.078 1 97 118 ASP B N 1
ATOM 2002 C CA . ASP B 1 118 ? -2.432 -4.496 -14.227 1 97 118 ASP B CA 1
ATOM 2003 C C . ASP B 1 118 ? -2.471 -3.775 -12.883 1 97 118 ASP B C 1
ATOM 2005 O O . ASP B 1 118 ? -2.064 -2.615 -12.781 1 97 118 ASP B O 1
ATOM 2009 N N . GLN B 1 119 ? -2.957 -4.488 -11.867 1 95.75 119 GLN B N 1
ATOM 2010 C CA . GLN B 1 119 ? -3.025 -3.881 -10.547 1 95.75 119 GLN B CA 1
ATOM 2011 C C . GLN B 1 119 ? -1.629 -3.611 -9.992 1 95.75 119 GLN B C 1
ATOM 2013 O O . GLN B 1 119 ? -1.408 -2.609 -9.312 1 95.75 119 GLN B O 1
ATOM 2018 N N . ILE B 1 120 ? -0.71 -4.453 -10.258 1 98.06 120 ILE B N 1
ATOM 2019 C CA . ILE B 1 120 ? 0.671 -4.266 -9.836 1 98.06 120 ILE B CA 1
ATOM 2020 C C . ILE B 1 120 ? 1.238 -2.996 -10.469 1 98.06 120 ILE B C 1
ATOM 2022 O O . ILE B 1 120 ? 1.879 -2.189 -9.789 1 98.06 120 ILE B O 1
ATOM 2026 N N . LYS B 1 121 ? 0.999 -2.809 -11.688 1 98.31 121 LYS B N 1
ATOM 2027 C CA . LYS B 1 121 ? 1.472 -1.611 -12.375 1 98.31 121 LYS B CA 1
ATOM 2028 C C . LYS B 1 121 ? 0.825 -0.354 -11.797 1 98.31 121 LYS B C 1
ATOM 2030 O O . LYS B 1 121 ? 1.485 0.676 -11.648 1 98.31 121 LYS B O 1
ATOM 2035 N N . LYS B 1 122 ? -0.449 -0.433 -11.531 1 95.75 122 LYS B N 1
ATOM 2036 C CA . LYS B 1 122 ? -1.132 0.707 -10.93 1 95.75 122 LYS B CA 1
ATOM 2037 C C . LYS B 1 122 ? -0.544 1.036 -9.555 1 95.75 122 LYS B C 1
ATOM 2039 O O . LYS B 1 122 ? -0.366 2.207 -9.219 1 95.75 122 LYS B O 1
ATOM 2044 N N . LEU B 1 123 ? -0.261 -0.004 -8.805 1 97.31 123 LEU B N 1
ATOM 2045 C CA . LEU B 1 123 ? 0.373 0.191 -7.504 1 97.31 123 LEU B CA 1
ATOM 2046 C C . LEU B 1 123 ? 1.741 0.845 -7.66 1 97.31 123 LEU B C 1
ATOM 2048 O O . LEU B 1 123 ? 2.09 1.753 -6.902 1 97.31 123 LEU B O 1
ATOM 2052 N N . TYR B 1 124 ? 2.449 0.433 -8.609 1 97.69 124 TYR B N 1
ATOM 2053 C CA . TYR B 1 124 ? 3.764 1.012 -8.867 1 97.69 124 TYR B CA 1
ATOM 2054 C C . TYR B 1 124 ? 3.646 2.484 -9.242 1 97.69 124 TYR B C 1
ATOM 2056 O O . TYR B 1 124 ? 4.414 3.318 -8.758 1 97.69 124 TYR B O 1
ATOM 2064 N N . ASN B 1 125 ? 2.746 2.811 -10.078 1 95.31 125 ASN B N 1
ATOM 2065 C CA . ASN B 1 125 ? 2.539 4.199 -10.484 1 95.31 125 ASN B CA 1
ATOM 2066 C C . ASN B 1 125 ? 2.17 5.074 -9.289 1 95.31 125 ASN B C 1
ATOM 2068 O O . ASN B 1 125 ? 2.623 6.219 -9.188 1 95.31 125 ASN B O 1
ATOM 2072 N N . LEU B 1 126 ? 1.333 4.527 -8.461 1 93.56 126 LEU B N 1
ATOM 2073 C CA . LEU B 1 126 ? 1.01 5.254 -7.234 1 93.56 126 LEU B CA 1
ATOM 2074 C C . LEU B 1 126 ? 2.256 5.461 -6.383 1 93.56 126 LEU B C 1
ATOM 2076 O O . LEU B 1 126 ? 2.486 6.562 -5.871 1 93.56 126 LEU B O 1
ATOM 2080 N N . PHE B 1 127 ? 3.031 4.453 -6.23 1 95.12 127 PHE B N 1
ATOM 2081 C CA . PHE B 1 127 ? 4.281 4.488 -5.48 1 95.12 127 PHE B CA 1
ATOM 2082 C C . PHE B 1 127 ? 5.168 5.629 -5.957 1 95.12 127 PHE B C 1
ATOM 2084 O O . PHE B 1 127 ? 5.781 6.328 -5.148 1 95.12 127 PHE B O 1
ATOM 2091 N N . LEU B 1 128 ? 5.219 5.902 -7.238 1 93 128 LEU B N 1
ATOM 2092 C CA . LEU B 1 128 ? 6.059 6.941 -7.82 1 93 128 LEU B CA 1
ATOM 2093 C C . LEU B 1 128 ? 5.52 8.328 -7.492 1 93 128 LEU B C 1
ATOM 2095 O O . LEU B 1 128 ? 6.277 9.297 -7.43 1 93 128 LEU B O 1
ATOM 2099 N N . LYS B 1 129 ? 4.297 8.367 -7.301 1 90.06 129 LYS B N 1
ATOM 2100 C CA . LYS B 1 129 ? 3.662 9.672 -7.148 1 90.06 129 LYS B CA 1
ATOM 2101 C C . LYS B 1 129 ? 3.672 10.125 -5.688 1 90.06 129 LYS B C 1
ATOM 2103 O O . LYS B 1 129 ? 3.465 11.305 -5.395 1 90.06 129 LYS B O 1
ATOM 2108 N N . ILE B 1 130 ? 3.891 9.094 -4.902 1 88.81 130 ILE B N 1
ATOM 2109 C CA . ILE B 1 130 ? 3.893 9.414 -3.48 1 88.81 130 ILE B CA 1
ATOM 2110 C C . ILE B 1 130 ? 5.309 9.297 -2.926 1 88.81 130 ILE B C 1
ATOM 2112 O O . ILE B 1 130 ? 6.148 8.586 -3.492 1 88.81 130 ILE B O 1
ATOM 2116 N N . ASP B 1 131 ? 5.871 10.148 -2.16 1 85.75 131 ASP B N 1
ATOM 2117 C CA . ASP B 1 131 ? 7.199 10.117 -1.553 1 85.75 131 ASP B CA 1
ATOM 2118 C C . ASP B 1 131 ? 7.309 9 -0.517 1 85.75 131 ASP B C 1
ATOM 2120 O O . ASP B 1 131 ? 7.613 9.258 0.65 1 85.75 131 ASP B O 1
ATOM 2124 N N . ALA B 1 132 ? 6.934 7.766 -0.968 1 91 132 ALA B N 1
ATOM 2125 C CA . ALA B 1 132 ? 6.996 6.602 -0.088 1 91 132 ALA B CA 1
ATOM 2126 C C . ALA B 1 132 ? 8.305 5.836 -0.284 1 91 132 ALA B C 1
ATOM 2128 O O . ALA B 1 132 ? 8.906 5.883 -1.36 1 91 132 ALA B O 1
ATOM 2129 N N . THR B 1 133 ? 8.742 5.188 0.767 1 93.44 133 THR B N 1
ATOM 2130 C CA . THR B 1 133 ? 9.836 4.227 0.63 1 93.44 133 THR B CA 1
ATOM 2131 C C . THR B 1 133 ? 9.305 2.799 0.623 1 93.44 133 THR B C 1
ATOM 2133 O O . THR B 1 133 ? 10.031 1.86 0.293 1 93.44 133 THR B O 1
ATOM 2136 N N . GLN B 1 134 ? 8.008 2.68 0.949 1 96 134 GLN B N 1
ATOM 2137 C CA . GLN B 1 134 ? 7.398 1.354 0.94 1 96 134 GLN B CA 1
ATOM 2138 C C . GLN B 1 134 ? 5.887 1.446 0.767 1 96 134 GLN B C 1
ATOM 2140 O O . GLN B 1 134 ? 5.238 2.307 1.367 1 96 134 GLN B O 1
ATOM 2145 N N . VAL B 1 135 ? 5.32 0.622 -0.039 1 98.06 135 VAL B N 1
ATOM 2146 C CA . VAL B 1 135 ? 3.896 0.31 -0.122 1 98.06 135 VAL B CA 1
ATOM 2147 C C . VAL B 1 135 ? 3.689 -1.199 -0.012 1 98.06 135 VAL B C 1
ATOM 2149 O O . VAL B 1 135 ? 4.352 -1.975 -0.706 1 98.06 135 VAL B O 1
ATOM 2152 N N . GLU B 1 136 ? 2.787 -1.579 0.869 1 98 136 GLU B N 1
ATOM 2153 C CA . GLU B 1 136 ? 2.553 -2.996 1.133 1 98 136 GLU B CA 1
ATOM 2154 C C . GLU B 1 136 ? 1.07 -3.34 1.02 1 98 136 GLU B C 1
ATOM 2156 O O . GLU B 1 136 ? 0.215 -2.594 1.499 1 98 136 GLU B O 1
ATOM 2161 N N . VAL B 1 137 ? 0.779 -4.43 0.339 1 97.88 137 VAL B N 1
ATOM 2162 C CA . VAL B 1 137 ? -0.563 -4.988 0.211 1 97.88 137 VAL B CA 1
ATOM 2163 C C . VAL B 1 137 ? -0.582 -6.418 0.747 1 97.88 137 VAL B C 1
ATOM 2165 O O . VAL B 1 137 ? 0.185 -7.27 0.29 1 97.88 137 VAL B O 1
ATOM 2168 N N . ASN B 1 138 ? -1.485 -6.719 1.742 1 96.12 138 ASN B N 1
ATOM 2169 C CA . ASN B 1 138 ? -1.543 -8.031 2.373 1 96.12 138 ASN B CA 1
ATOM 2170 C C . ASN B 1 138 ? -2.959 -8.375 2.832 1 96.12 138 ASN B C 1
ATOM 2172 O O . ASN B 1 138 ? -3.469 -7.77 3.779 1 96.12 138 ASN B O 1
ATOM 2176 N N . PRO B 1 139 ? -3.57 -9.5 2.328 1 96.12 139 PRO B N 1
ATOM 2177 C CA . PRO B 1 139 ? -3.176 -10.219 1.112 1 96.12 139 PRO B CA 1
ATOM 2178 C C . PRO B 1 139 ? -3.385 -9.391 -0.153 1 96.12 139 PRO B C 1
ATOM 2180 O O . PRO B 1 139 ? -4.035 -8.344 -0.109 1 96.12 139 PRO B O 1
ATOM 2183 N N . PHE B 1 140 ? -2.787 -9.773 -1.208 1 95.62 140 PHE B N 1
ATOM 2184 C CA . PHE B 1 140 ? -3.006 -9.258 -2.557 1 95.62 140 PHE B CA 1
ATOM 2185 C C . PHE B 1 140 ? -3.713 -10.297 -3.422 1 95.62 140 PHE B C 1
ATOM 2187 O O . PHE B 1 140 ? -3.215 -11.414 -3.592 1 95.62 140 PHE B O 1
ATOM 2194 N N . GLY B 1 141 ? -4.906 -9.938 -3.854 1 90.69 141 GLY B N 1
ATOM 2195 C CA . GLY B 1 141 ? -5.648 -10.844 -4.711 1 90.69 141 GLY B CA 1
ATOM 2196 C C . GLY B 1 141 ? -6.523 -10.125 -5.723 1 90.69 141 GLY B C 1
ATOM 2197 O O . GLY B 1 141 ? -6.613 -8.898 -5.715 1 90.69 141 GLY B O 1
ATOM 2198 N N . GLU B 1 142 ? -7.027 -10.922 -6.672 1 80 142 GLU B N 1
ATOM 2199 C CA . GLU B 1 142 ? -7.977 -10.422 -7.66 1 80 142 GLU B CA 1
ATOM 2200 C C . GLU B 1 142 ? -9.32 -11.141 -7.555 1 80 142 GLU B C 1
ATOM 2202 O O . GLU B 1 142 ? -9.367 -12.32 -7.199 1 80 142 GLU B O 1
ATOM 2207 N N . THR B 1 143 ? -10.32 -10.234 -7.516 1 69.94 143 THR B N 1
ATOM 2208 C CA . THR B 1 143 ? -11.641 -10.844 -7.59 1 69.94 143 THR B CA 1
ATOM 2209 C C . THR B 1 143 ? -12.086 -10.992 -9.047 1 69.94 143 THR B C 1
ATOM 2211 O O . THR B 1 143 ? -11.766 -10.148 -9.883 1 69.94 143 THR B O 1
ATOM 2214 N N . PRO B 1 144 ? -12.523 -12.312 -9.352 1 60.69 144 PRO B N 1
ATOM 2215 C CA . PRO B 1 144 ? -13.047 -12.461 -10.711 1 60.69 144 PRO B CA 1
ATOM 2216 C C . PRO B 1 144 ? -14.07 -11.383 -11.07 1 60.69 144 PRO B C 1
ATOM 2218 O O . PRO B 1 144 ? -14.812 -10.922 -10.203 1 60.69 144 PRO B O 1
ATOM 2221 N N . GLU B 1 145 ? -13.836 -10.453 -11.984 1 57.81 145 GLU B N 1
ATOM 2222 C CA . GLU B 1 145 ? -14.789 -9.438 -12.414 1 57.81 145 GLU B CA 1
ATOM 2223 C C . GLU B 1 145 ? -16.203 -9.992 -12.453 1 57.81 145 GLU B C 1
ATOM 2225 O O . GLU B 1 145 ? -17.156 -9.273 -12.758 1 57.81 145 GLU B O 1
ATOM 2230 N N . GLY B 1 146 ? -16.516 -11.219 -12.609 1 41.28 146 GLY B N 1
ATOM 2231 C CA . GLY B 1 146 ? -17.844 -11.609 -13.047 1 41.28 146 GLY B CA 1
ATOM 2232 C C . GLY B 1 146 ? -18.953 -11.055 -12.172 1 41.28 146 GLY B C 1
ATOM 2233 O O . GLY B 1 146 ? -19.984 -10.602 -12.68 1 41.28 146 GLY B O 1
ATOM 2234 N N . GLN B 1 147 ? -19.234 -11.625 -10.906 1 38.66 147 GLN B N 1
ATOM 2235 C CA . GLN B 1 147 ? -20.594 -11.898 -10.438 1 38.66 147 GLN B CA 1
ATOM 2236 C C . GLN B 1 147 ? -21.266 -10.633 -9.914 1 38.66 147 GLN B C 1
ATOM 2238 O O . GLN B 1 147 ? -22.391 -10.68 -9.414 1 38.66 147 GLN B O 1
ATOM 2243 N N . GLY B 1 148 ? -20.734 -9.312 -9.75 1 30.42 148 GLY B N 1
ATOM 2244 C CA . GLY B 1 148 ? -21.938 -8.484 -9.688 1 30.42 148 GLY B CA 1
ATOM 2245 C C . GLY B 1 148 ? -22.531 -8.203 -11.055 1 30.42 148 GLY B C 1
ATOM 2246 O O . GLY B 1 148 ? -21.875 -8.391 -12.078 1 30.42 148 GLY B O 1
#

InterPro domains:
  IPR013650 ATP-grasp fold, succinyl-CoA synthetase-type [PF08442] (2-140)
  IPR013815 ATP-grasp fold, subdomain 1 [G3DSA:3.30.1490.20] (2-49)

Radius of gyration: 26.06 Å; Cα contacts (8 Å, |Δi|>4): 414; chains: 2; bounding box: 50×108×55 Å

Sequence (296 aa):
MADSPKVVGQLAKQMIGYNLATKQTPKEGVKVKKVMVAEALDISRETYLAILMDRSCNGPVLVGSPQGGVDIEEVAASNPELIFKEQIDIIEGIKDSQAQRMAENLGFLGPLKNQAADQIKKLYNLFLKIDATQVEVNPFGETPEGQGMADSPKVVGQLAKQMIGYNLATKQTPKEGVKVKKVMVAEALDISRETYLAILMDRSCNGPVLVGSPQGGVDIEEVAASNPELIFKEQIDIIEGIKDSQAQRMAENLGFLGPLKNQAADQIKKLYNLFLKIDATQVEVNPFGETPEGQG

Organism: Cervus elaphus hippelaphus (NCBI:txid46360)

Foldseek 3Di:
DVPCPPPPPPPVPPPPDDLPPDDPPDPVSPCCVCPVPPVPPLPFQQKKWKWAQDVVLRAIKIKIFLDFPDDPVVCCVPPVVRIDID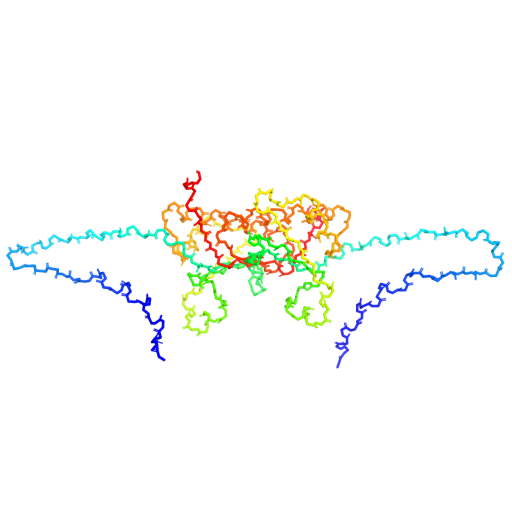GADRVVGDDLVNLLVRLVSNPDDDPQSNVSSVVVRVVRVVVVVDPDRMDIDTRDGDDDVPDD/DDDDPPPPPPPVPPPPDDQPPDDPDDPVSPCCVPPVPPVPPLPFQQKKWKWAQDVVLRAIKIKIFLDFPDDVVVCCVPPVVRIDIDGADRVVGDDLVNLLVRLVSNPDDDPQSNVSSVVVRVVRVVVVVDPDRMDIDTRDGDDDPPDD

Nearest PDB structures (foldseek):
  7jmk-assembly2_D  TM=7.584E-01  e=8.809E-18  Sus scrofa
  5cae-assembly1_B  TM=7.144E-01  e=2.226E-17  Sus scrofa
  7jkr-assembly1_B  TM=7.244E-01  e=2.092E-17  Sus scrofa
  8z02-assembly1_B  TM=7.244E-01  e=4.672E-17  Homo sapiens
  7jmk-assembly1_B  TM=6.922E-01  e=8.809E-18  Sus scrofa

Solvent-accessible surface area (backbone atoms only — not comparable to full-atom values): 17233 Å² total; per-residue (Å²): 121,103,73,77,80,72,68,73,70,60,67,74,62,72,71,69,75,78,71,79,74,60,88,80,63,65,84,74,60,71,74,74,66,70,65,70,68,62,70,67,66,81,60,74,50,45,11,28,37,34,42,32,59,33,77,90,76,70,24,44,30,41,37,36,20,46,70,24,74,55,62,65,66,59,41,51,70,78,44,50,87,51,58,45,76,43,82,33,51,70,86,81,40,79,47,71,67,58,30,42,51,50,21,43,65,42,65,37,56,74,70,54,16,55,51,41,18,51,52,49,50,52,50,50,54,51,48,72,61,28,58,40,45,27,39,39,32,41,15,40,28,64,61,77,77,71,81,114,128,96,87,80,90,69,69,76,68,60,70,75,62,71,72,69,76,76,71,80,74,60,87,81,64,64,84,74,60,74,73,73,66,70,64,71,71,63,70,67,67,82,60,74,51,44,10,27,37,34,40,32,60,34,76,91,76,70,23,42,29,42,37,36,19,45,69,24,72,56,63,66,66,58,40,52,71,76,45,50,87,50,56,45,77,44,82,31,50,69,86,81,40,80,47,71,66,58,31,42,49,50,21,44,65,44,66,38,56,73,73,54,15,56,52,42,17,50,51,48,50,53,52,50,56,49,48,72,61,29,58,41,44,28,40,38,31,42,15,40,29,64,62,79,81,65,87,119

Secondary structure (DSSP, 8-state):
-----GGGGGGGGGGS------TTS-SS------------------EEEEEEEETTTTEEEEEEES--SS-HHHHHHH-GGG-EEEE--TTT---HHHHHHHHHHTT--HHHHHHHHHHHHHHHHHHHHBT-SEEEEEEE-B--GGG-/-PPPSGGGGGGGGTTS------TTS-SS------------------EEEEEEEETTTTEEEEEEES--SS-HHHHHHH-GGG-EEEE--TTT---HHHHHHHHHHTT--HHHHHHHHHHHHHHHHHHHHBT-SEEEEEEE-B--S---